Protein AF-A0A2T0FIY0-F1 (afdb_monomer)

Secondary structure (DSSP, 8-state):
-PPPHHHHHHHHHHHHHHHHHS---S-----HHHHHHHHH-HHHHHHHHHHHHHHHHHHHHHHHHHHHHHHHHHHHHHHHHHHHHHHHHHHHHHHHHHTTS-----------------S-----TTEEEEEEEETTEEEEEEEE-----S---GGGHHHHHHHHHHHHHHHHHHHHHHHHS--PPPPP--PPP--PPPPHHHHHHHHHHHH--

Organism: NCBI:txid45607

pLDDT: mean 80.88, std 16.2, range [38.69, 98.12]

Sequence (213 aa):
MALSNQALLTKGDRVYAKKKSQARVESVSFDRDSREEYLTGFHKRKVKRQQEAKKRAEEIARKERLAERQRIRQEKQKSIEKDLERLKEAEKAINGAINGDNEEDEEQEQEREEEFTGFSDSSGILKKRTIYTDGADETSVTVEEIQLDPYVDMSRAEAILKESTKRAHEYARHVEELESGPLPKPKPKIRKKKFRYLPKSERKQMVKKTKSR

Solvent-accessible surface area (backbone atoms only — not comparable to full-atom values): 13493 Å² total; per-residue (Å²): 132,84,78,53,71,69,57,60,67,48,44,59,57,55,52,50,51,52,58,69,66,43,81,71,82,88,74,84,84,86,54,66,66,63,48,51,51,61,70,68,37,55,66,59,52,52,50,49,52,53,51,52,51,50,51,51,51,52,54,50,53,52,51,50,54,51,51,49,52,50,50,54,51,52,52,51,51,52,50,52,52,52,52,51,51,52,49,54,50,51,49,50,54,50,53,63,58,55,79,71,76,77,83,87,82,92,80,81,91,73,85,75,80,75,73,77,76,67,75,76,80,74,77,62,94,54,68,53,75,48,76,48,76,63,89,92,50,79,47,78,49,77,50,70,76,78,84,71,72,88,73,72,81,59,89,53,51,64,59,53,52,55,51,50,52,50,53,50,51,53,48,52,53,52,51,49,50,66,74,74,44,79,80,80,75,80,74,81,78,79,74,76,81,78,82,71,73,72,56,74,68,59,49,52,52,52,54,49,61,63,69,77,104

Mean predicted aligned error: 21.08 Å

Foldseek 3Di:
DDDDPVCVVCVVVVVVVVVVPPDDDPDDDDDPVVVVCVVPVPVVVVVVVVVVVVVVVVVVVVVVVVVVVVVVVVVVVVVVVVVVVVVVVVVCVVVVVVVPDDDDDDDDDPPPPPPPPPPDPPVDVFWDWDWDDDDPDIDIDTDGDPPDPPDDPCVCVVVVVVVVVVVVVVVVVVVCCVVVPDDPDPDPPDPPPPPDPDPPVVVVVVVVVVVVD

InterPro domains:
  IPR019186 Nucleolar protein 12 [PF09805] (18-146)
  IPR019186 Nucleolar protein 12 [PTHR14577] (17-211)

Nearest PDB structures (foldseek):
  7o05-assembly2_B  TM=4.360E-01  e=1.410E+00  Severe acute respiratory syndrome coronavirus 2
  8ym1-assembly4_E  TM=5.433E-01  e=2.735E+00  Swine acute diarrhea syndrome coronavirus
  2cjr-assembly3_E  TM=4.273E-01  e=2.559E+00  SARS coronavirus TW1

Structure (mmCIF, N/CA/C/O backbone):
data_AF-A0A2T0FIY0-F1
#
_entry.id   AF-A0A2T0FIY0-F1
#
loop_
_atom_site.group_PDB
_atom_site.id
_atom_site.type_symbol
_atom_site.label_atom_id
_atom_site.label_alt_id
_atom_site.label_comp_id
_atom_site.label_asym_id
_atom_site.label_entity_id
_atom_site.label_seq_id
_atom_site.pdbx_PDB_ins_code
_atom_site.Cartn_x
_atom_site.Cartn_y
_atom_site.Cartn_z
_atom_site.occupancy
_atom_site.B_iso_or_equiv
_atom_site.auth_seq_id
_atom_site.auth_comp_id
_atom_site.auth_asym_id
_atom_site.auth_atom_id
_atom_site.pdbx_PDB_model_num
ATOM 1 N N . MET A 1 1 ? 6.688 18.332 -10.543 1.00 60.47 1 MET A N 1
ATOM 2 C CA . MET A 1 1 ? 6.315 19.495 -11.378 1.00 60.47 1 MET A CA 1
ATOM 3 C C . MET A 1 1 ? 5.180 20.240 -10.698 1.00 60.47 1 MET A C 1
ATOM 5 O O . MET A 1 1 ? 4.273 19.588 -10.191 1.00 60.47 1 MET A O 1
ATOM 9 N N . ALA A 1 2 ? 5.259 21.569 -10.613 1.00 75.31 2 ALA A N 1
ATOM 10 C CA . ALA A 1 2 ? 4.192 22.381 -10.033 1.00 75.31 2 ALA A CA 1
ATOM 11 C C . ALA A 1 2 ? 2.945 22.346 -10.935 1.00 75.31 2 ALA A C 1
ATOM 13 O O . ALA A 1 2 ? 3.060 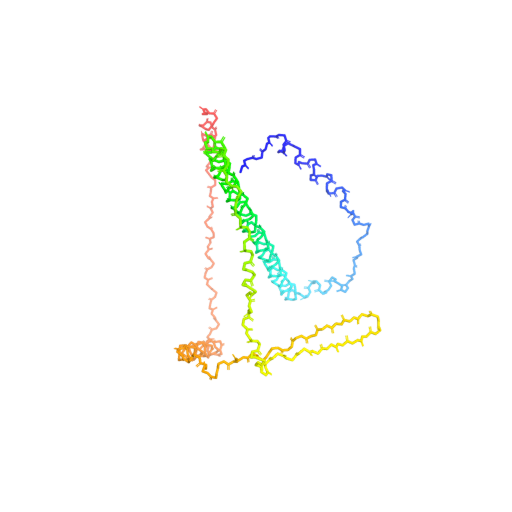22.294 -12.158 1.00 75.31 2 ALA A O 1
ATOM 14 N N . LEU A 1 3 ? 1.757 22.334 -10.329 1.00 78.12 3 LEU A N 1
ATOM 15 C CA . LEU A 1 3 ? 0.493 22.392 -11.064 1.00 78.12 3 LEU A CA 1
ATOM 16 C C . LEU A 1 3 ? 0.336 23.771 -11.717 1.00 78.12 3 LEU A C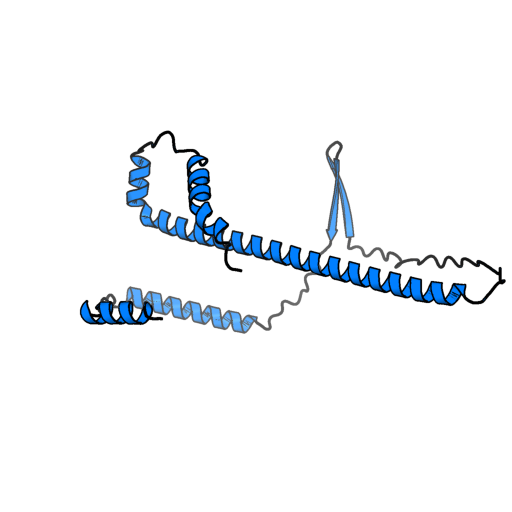 1
ATOM 18 O O . LEU A 1 3 ? 0.617 24.784 -11.083 1.00 78.12 3 LEU A O 1
ATOM 22 N N . SER A 1 4 ? -0.155 23.798 -12.959 1.00 94.06 4 SER A N 1
ATOM 23 C CA . SER A 1 4 ? -0.500 25.042 -13.660 1.00 94.06 4 SER A CA 1
ATOM 24 C C . SER A 1 4 ? -1.527 25.859 -12.865 1.00 94.06 4 SER A C 1
ATOM 26 O O . SER A 1 4 ? -2.442 25.295 -12.259 1.00 94.06 4 SER A O 1
ATOM 28 N N . ASN A 1 5 ? -1.412 27.189 -12.906 1.00 90.88 5 ASN A N 1
ATOM 29 C CA . ASN A 1 5 ? -2.322 28.114 -12.221 1.00 90.88 5 ASN A CA 1
ATOM 30 C C . ASN A 1 5 ? -3.789 27.879 -12.610 1.00 90.88 5 ASN A C 1
ATOM 32 O O . ASN A 1 5 ? -4.667 27.873 -11.749 1.00 90.88 5 ASN A O 1
ATOM 36 N N . GLN A 1 6 ? -4.053 27.585 -13.886 1.00 90.69 6 GLN A N 1
ATOM 37 C CA . GLN A 1 6 ? -5.394 27.246 -14.366 1.00 90.69 6 GLN A CA 1
ATOM 38 C C . GLN A 1 6 ? -5.905 25.946 -13.732 1.00 90.69 6 GLN A C 1
ATOM 40 O O . GLN A 1 6 ? -7.066 25.851 -13.339 1.00 90.69 6 GLN A O 1
ATOM 45 N N . ALA A 1 7 ? -5.034 24.947 -13.573 1.00 88.81 7 ALA A N 1
ATOM 46 C CA . ALA A 1 7 ? -5.378 23.686 -12.923 1.00 88.81 7 ALA A CA 1
ATOM 47 C C . ALA A 1 7 ? -5.611 23.858 -11.414 1.00 88.81 7 ALA A C 1
ATOM 49 O O . ALA A 1 7 ? -6.476 23.189 -10.860 1.00 88.81 7 ALA A O 1
ATOM 50 N N . LEU A 1 8 ? -4.871 24.754 -10.753 1.00 89.00 8 LEU A N 1
ATOM 51 C CA . LEU A 1 8 ? -5.067 25.112 -9.344 1.00 89.00 8 LEU A CA 1
ATOM 52 C C . LEU A 1 8 ? -6.415 25.802 -9.116 1.00 89.00 8 LEU A C 1
ATOM 54 O O . LEU A 1 8 ? -7.149 25.398 -8.215 1.00 89.00 8 LEU A O 1
ATOM 58 N N . LEU A 1 9 ? -6.753 26.780 -9.958 1.00 88.50 9 LEU A N 1
ATOM 59 C CA . LEU A 1 9 ? -8.012 27.524 -9.878 1.00 88.50 9 LEU A CA 1
ATOM 60 C C . LEU A 1 9 ? -9.225 26.639 -10.214 1.00 88.50 9 LEU A C 1
ATOM 62 O O . LEU A 1 9 ? -10.201 26.633 -9.473 1.00 88.50 9 LEU A O 1
ATOM 66 N N . THR A 1 10 ? -9.137 25.797 -11.249 1.00 91.44 10 THR A N 1
ATOM 67 C CA . THR A 1 10 ? -10.233 24.887 -11.661 1.00 91.44 10 THR A CA 1
ATOM 68 C C . THR A 1 10 ? -10.348 23.614 -10.813 1.00 91.44 10 THR A C 1
ATOM 70 O O . THR A 1 10 ? -11.296 22.836 -10.957 1.00 91.44 10 THR A O 1
ATOM 73 N N . LYS A 1 11 ? -9.398 23.360 -9.901 1.00 90.44 11 LYS A N 1
ATOM 74 C CA . LYS A 1 11 ? -9.419 22.176 -9.028 1.00 90.44 11 LYS A CA 1
ATOM 75 C C . LYS A 1 11 ? -10.660 22.148 -8.138 1.00 90.44 11 LYS A C 1
ATOM 77 O O . LYS A 1 11 ? -11.199 21.068 -7.901 1.00 90.44 11 LYS A O 1
ATOM 82 N N . GLY A 1 12 ? -11.097 23.311 -7.653 1.00 92.19 12 GLY A N 1
ATOM 83 C CA . GLY A 1 12 ? -12.291 23.442 -6.816 1.00 92.19 12 GLY A CA 1
ATOM 84 C C . GLY A 1 12 ? -13.543 22.947 -7.535 1.00 92.19 12 GLY A C 1
ATOM 85 O O . GLY A 1 12 ? -14.227 22.056 -7.029 1.00 92.19 12 GLY A O 1
ATOM 86 N N . ASP A 1 13 ? -13.763 23.433 -8.756 1.00 90.88 13 ASP A N 1
ATOM 87 C CA . ASP A 1 13 ? -14.921 23.076 -9.582 1.00 90.88 13 ASP A CA 1
ATOM 88 C C . ASP A 1 13 ? -14.935 21.591 -9.929 1.00 90.88 13 ASP A C 1
ATOM 90 O O . ASP A 1 13 ? -15.966 20.933 -9.818 1.00 90.88 13 ASP A O 1
ATOM 94 N N . ARG A 1 14 ? -13.772 21.013 -10.256 1.00 90.00 14 ARG A N 1
ATOM 95 C CA . ARG A 1 14 ? -13.645 19.567 -10.511 1.00 90.00 14 ARG A CA 1
ATOM 96 C C . ARG A 1 14 ? -13.983 18.732 -9.279 1.00 90.00 14 ARG A C 1
ATOM 98 O O . ARG A 1 14 ? -14.640 17.699 -9.392 1.00 90.00 14 ARG A O 1
ATOM 105 N N . VAL A 1 15 ? -13.543 19.162 -8.095 1.00 90.31 15 VAL A N 1
ATOM 106 C CA . VAL A 1 15 ? -13.882 18.491 -6.831 1.00 90.31 15 VAL A CA 1
ATOM 107 C C . VAL A 1 15 ? -15.378 18.608 -6.547 1.00 90.31 15 VAL A C 1
ATOM 109 O O . VAL A 1 15 ? -15.986 17.625 -6.128 1.00 90.31 15 VAL A O 1
ATOM 112 N N . TYR A 1 16 ? -15.981 19.772 -6.791 1.00 89.62 16 TYR A N 1
ATOM 113 C CA . TYR A 1 16 ? -17.414 19.985 -6.603 1.00 89.62 16 TYR A CA 1
ATOM 114 C C . TYR A 1 16 ? -18.252 19.158 -7.586 1.00 89.62 16 TYR A C 1
ATOM 116 O O . TYR A 1 16 ? -19.162 18.450 -7.163 1.00 89.62 16 TYR A O 1
ATOM 124 N N . ALA A 1 17 ? -17.890 19.153 -8.870 1.00 89.81 17 ALA A N 1
ATOM 125 C CA . ALA A 1 17 ? -18.523 18.331 -9.896 1.00 89.81 17 ALA A CA 1
ATOM 126 C C . ALA A 1 17 ? -18.444 16.837 -9.552 1.00 89.81 17 ALA A C 1
ATOM 128 O O . ALA A 1 17 ? -19.450 16.138 -9.622 1.00 89.81 17 ALA A O 1
ATOM 129 N N . LYS A 1 18 ? -17.281 16.360 -9.082 1.00 88.88 18 LYS A N 1
ATOM 130 C CA . LYS A 1 18 ? -17.107 14.971 -8.634 1.00 88.88 18 LYS A CA 1
ATOM 131 C C . LYS A 1 18 ? -17.945 14.638 -7.397 1.00 88.88 18 LYS A C 1
ATOM 133 O O . LYS A 1 18 ? -18.481 13.542 -7.299 1.00 88.88 18 LYS A O 1
ATOM 138 N N . LYS A 1 19 ? -18.073 15.566 -6.446 1.00 86.12 19 LYS A N 1
ATOM 139 C CA . LYS A 1 19 ? -18.960 15.392 -5.284 1.00 86.12 19 LYS A CA 1
ATOM 140 C C . LYS A 1 19 ? -20.434 15.376 -5.684 1.00 86.12 19 LYS A C 1
ATOM 142 O O . LYS A 1 19 ? -21.201 14.648 -5.074 1.00 86.12 19 LYS A O 1
ATOM 147 N N . LYS A 1 20 ? -20.818 16.170 -6.688 1.00 85.38 20 LYS A N 1
ATOM 148 C CA . LYS A 1 20 ? -22.181 16.212 -7.229 1.00 85.38 20 LYS A CA 1
ATOM 149 C C . LYS A 1 20 ? -22.522 14.947 -8.025 1.00 85.38 20 LYS A C 1
ATOM 151 O O . LYS A 1 20 ? -23.675 14.538 -8.008 1.00 85.38 20 LYS A O 1
ATOM 156 N N . SER A 1 21 ? -21.544 14.345 -8.711 1.00 82.12 21 SER A N 1
ATOM 157 C CA . SER A 1 21 ? -21.739 13.108 -9.480 1.00 82.12 21 SER A CA 1
ATOM 158 C C . SER A 1 21 ? -21.685 11.838 -8.633 1.00 82.12 21 SER A C 1
ATOM 160 O O . SER A 1 21 ? -22.266 10.828 -9.019 1.00 82.12 21 SER A O 1
ATOM 162 N N . GLN A 1 22 ? -21.004 11.858 -7.483 1.00 83.38 22 GLN A N 1
ATOM 163 C CA . GLN A 1 22 ? -21.130 10.781 -6.507 1.00 83.38 22 GLN A CA 1
ATOM 164 C C . GLN A 1 22 ? -22.573 10.741 -6.006 1.00 83.38 22 GLN A C 1
ATOM 166 O O . GLN A 1 22 ? -23.080 11.750 -5.518 1.00 83.38 22 GLN A O 1
ATOM 171 N N . ALA A 1 23 ? -23.218 9.579 -6.148 1.00 80.38 23 ALA A N 1
ATOM 172 C CA . ALA A 1 23 ? -24.597 9.373 -5.733 1.00 80.38 23 ALA A CA 1
ATOM 173 C C . ALA A 1 23 ? -24.781 9.871 -4.295 1.00 80.38 23 ALA A C 1
ATOM 175 O O . ALA A 1 23 ? -24.157 9.371 -3.351 1.00 80.38 23 ALA A O 1
ATOM 176 N N . ARG A 1 24 ? -25.601 10.914 -4.143 1.00 79.56 24 ARG A N 1
ATOM 177 C CA . ARG A 1 24 ? -25.999 11.404 -2.831 1.00 79.56 24 ARG A CA 1
ATOM 178 C C . ARG A 1 24 ? -26.811 10.287 -2.187 1.00 79.56 24 ARG A C 1
ATOM 180 O O . ARG A 1 24 ? -27.725 9.768 -2.812 1.00 79.56 24 ARG A O 1
ATOM 187 N N . VAL A 1 25 ? -26.455 9.908 -0.965 1.00 83.31 25 VAL A N 1
ATOM 188 C CA . VAL A 1 25 ? -27.189 8.885 -0.214 1.00 83.31 25 VAL A CA 1
ATOM 189 C C . VAL A 1 25 ? -28.649 9.340 -0.088 1.00 83.31 25 VAL A C 1
ATOM 191 O O . VAL A 1 25 ? -28.900 10.389 0.505 1.00 83.31 25 VAL A O 1
ATOM 194 N N . GLU A 1 26 ? -29.579 8.602 -0.697 1.00 86.06 26 GLU A N 1
ATOM 195 C CA . GLU A 1 26 ? -31.004 8.969 -0.774 1.00 86.06 26 GLU A CA 1
ATOM 196 C C . GLU A 1 26 ? -31.702 8.875 0.586 1.00 86.06 26 GLU A C 1
ATOM 198 O O . GLU A 1 26 ? -32.524 9.725 0.922 1.00 86.06 26 GLU A O 1
ATOM 203 N N . SER A 1 27 ? -31.336 7.889 1.407 1.00 87.62 27 SER A N 1
ATOM 204 C CA . SER A 1 27 ? -31.864 7.723 2.760 1.00 87.62 27 SER A CA 1
ATOM 205 C C . SER A 1 27 ? -30.810 7.150 3.708 1.00 87.62 27 SER A C 1
ATOM 207 O O . SER A 1 27 ? -29.929 6.385 3.315 1.00 87.62 27 SER A O 1
ATOM 209 N N . VAL A 1 28 ? -30.877 7.552 4.980 1.00 86.62 28 VAL A N 1
ATOM 210 C CA . VAL A 1 28 ? -30.032 7.017 6.055 1.00 86.62 28 VAL A CA 1
ATOM 211 C C . VAL A 1 28 ? -30.940 6.278 7.029 1.00 86.62 28 VAL A C 1
ATOM 213 O O . VAL A 1 28 ? -31.744 6.905 7.715 1.00 86.62 28 VAL A O 1
ATOM 216 N N . SER A 1 29 ? -30.816 4.951 7.084 1.00 91.56 29 SER A N 1
ATOM 217 C CA . SER A 1 29 ? -31.505 4.126 8.080 1.00 91.56 29 SER A CA 1
ATOM 218 C C . SER A 1 29 ? -30.700 4.089 9.381 1.00 91.56 29 SER A C 1
ATOM 220 O O . SER A 1 29 ? -29.493 3.837 9.361 1.00 91.56 29 SER A O 1
ATOM 222 N N . PHE A 1 30 ? -31.360 4.350 10.511 1.00 88.25 30 PHE A N 1
ATOM 223 C CA . PHE A 1 30 ? -30.759 4.271 11.843 1.00 88.25 30 PHE A CA 1
ATOM 224 C C . PHE A 1 30 ? -31.214 3.004 12.550 1.00 88.25 30 PHE A C 1
ATOM 226 O O . PHE A 1 30 ? -32.125 3.031 13.378 1.00 88.25 30 PHE A O 1
ATOM 233 N N . ASP A 1 31 ? -30.554 1.901 12.226 1.00 94.94 31 ASP A N 1
ATOM 234 C CA . ASP A 1 31 ? -30.849 0.625 12.854 1.00 94.94 31 ASP A CA 1
ATOM 235 C C . ASP A 1 31 ? -30.235 0.547 14.259 1.00 94.94 31 ASP A C 1
ATOM 237 O O . ASP A 1 31 ? -29.050 0.853 14.456 1.00 94.94 31 ASP A O 1
ATOM 241 N N . ARG A 1 32 ? -31.049 0.179 15.251 1.00 95.50 32 ARG A N 1
ATOM 242 C CA . ARG A 1 32 ? -30.648 0.194 16.666 1.00 95.50 32 ARG A CA 1
ATOM 243 C C . ARG A 1 32 ? -29.586 -0.861 16.947 1.00 95.50 32 ARG A C 1
ATOM 245 O O . ARG A 1 32 ? -28.599 -0.539 17.604 1.00 95.50 32 ARG A O 1
ATOM 252 N N . ASP A 1 33 ? -29.708 -2.034 16.340 1.00 94.75 33 ASP A N 1
ATOM 253 C CA . ASP A 1 33 ? -28.764 -3.138 16.520 1.00 94.75 33 ASP A CA 1
ATOM 254 C C . ASP A 1 33 ? -27.386 -2.765 15.957 1.00 94.75 33 ASP A C 1
ATOM 256 O O . ASP A 1 33 ? -26.363 -2.873 16.636 1.00 94.75 33 ASP A O 1
ATOM 260 N N . SER A 1 34 ? -27.354 -2.168 14.758 1.00 92.19 34 SER A N 1
ATOM 261 C CA . SER A 1 34 ? -26.115 -1.647 14.158 1.00 92.19 34 SER A CA 1
ATOM 262 C C . SER A 1 34 ? -25.444 -0.577 15.031 1.00 92.19 34 SER A C 1
ATOM 264 O O . SER A 1 34 ? -24.212 -0.495 15.122 1.00 92.19 34 SER A O 1
ATOM 266 N N . ARG A 1 35 ? -26.253 0.250 15.707 1.00 92.00 35 ARG A N 1
ATOM 267 C CA . ARG A 1 35 ? -25.774 1.278 16.628 1.00 92.00 35 ARG A CA 1
ATOM 268 C C . ARG A 1 35 ? -25.205 0.649 17.892 1.00 92.00 35 ARG A C 1
ATOM 270 O O . ARG A 1 35 ? -24.154 1.099 18.344 1.00 92.00 35 ARG A O 1
ATOM 277 N N . GLU A 1 36 ? -25.852 -0.361 18.454 1.00 94.69 36 GLU A N 1
ATOM 278 C CA . GLU A 1 36 ? -25.358 -1.087 19.625 1.00 94.69 36 GLU A CA 1
ATOM 279 C C . GLU A 1 36 ? -24.054 -1.828 19.324 1.00 94.69 36 GLU A C 1
ATOM 281 O O . GLU A 1 36 ? -23.084 -1.693 20.075 1.00 94.69 36 GLU A O 1
ATOM 286 N N . GLU A 1 37 ? -23.953 -2.502 18.177 1.00 92.75 37 GLU A N 1
ATOM 287 C CA . GLU A 1 37 ? -22.705 -3.110 17.705 1.00 92.75 37 GLU A CA 1
ATOM 288 C C . GLU A 1 37 ? -21.602 -2.068 17.490 1.00 92.75 37 GLU A C 1
ATOM 290 O O . GLU A 1 37 ? -20.426 -2.288 17.809 1.00 92.75 37 GLU A O 1
ATOM 295 N N . TYR A 1 38 ? -21.959 -0.892 16.973 1.00 90.62 38 TYR A N 1
ATOM 296 C CA . TYR A 1 38 ? -21.022 0.213 16.848 1.00 90.62 38 TYR A CA 1
ATOM 297 C C . TYR A 1 38 ? -20.637 0.797 18.214 1.00 90.62 38 TYR A C 1
ATOM 299 O O . TYR A 1 38 ? -19.494 1.199 18.411 1.00 90.62 38 TYR A O 1
ATOM 307 N N . LEU A 1 39 ? -21.508 0.835 19.210 1.00 94.06 39 LEU A N 1
ATOM 308 C CA . LEU A 1 39 ? -21.135 1.359 20.523 1.00 94.06 39 LEU A CA 1
ATOM 309 C C . LEU A 1 39 ? -20.331 0.352 21.346 1.00 94.06 39 LEU A C 1
ATOM 311 O O . LEU A 1 39 ? -19.415 0.759 22.043 1.00 94.06 39 LEU A O 1
ATOM 315 N N . THR A 1 40 ? -20.578 -0.947 21.220 1.00 94.75 40 THR A N 1
ATOM 316 C CA . THR A 1 40 ? -19.906 -1.979 22.031 1.00 94.75 40 THR A CA 1
ATOM 317 C C . THR A 1 40 ? -18.689 -2.592 21.325 1.00 94.75 40 THR A C 1
ATOM 319 O O . THR A 1 40 ? -17.675 -2.911 21.946 1.00 94.75 40 THR A O 1
ATOM 322 N N . GLY A 1 41 ? -18.708 -2.676 19.993 1.00 95.19 41 GLY A N 1
ATOM 323 C CA . GLY A 1 41 ? -17.712 -3.365 19.167 1.00 95.19 41 GLY A CA 1
ATOM 324 C C . GLY A 1 41 ? -16.415 -2.596 18.885 1.00 95.19 41 GLY A C 1
ATOM 325 O O . GLY A 1 41 ? -15.874 -2.690 17.778 1.00 95.19 41 GLY A O 1
ATOM 326 N N . PHE A 1 42 ? -15.886 -1.816 19.835 1.00 95.31 42 PHE A N 1
ATOM 327 C CA . PHE A 1 42 ? -14.669 -1.010 19.621 1.00 95.31 42 PHE A CA 1
ATOM 328 C C . PHE A 1 42 ? -13.466 -1.850 19.177 1.00 95.31 42 PHE A C 1
ATOM 330 O O . PHE A 1 42 ? -12.724 -1.438 18.279 1.00 95.31 42 PHE A O 1
ATOM 337 N N . HIS A 1 43 ? -13.284 -3.033 19.774 1.00 94.12 43 HIS A N 1
ATOM 338 C CA . HIS A 1 43 ? -12.207 -3.949 19.402 1.00 94.12 43 HIS A CA 1
ATOM 339 C C . HIS A 1 43 ? -12.371 -4.437 17.957 1.00 94.12 43 HIS A C 1
ATOM 341 O O . HIS A 1 43 ? -11.439 -4.297 17.166 1.00 94.12 43 HIS A O 1
ATOM 347 N N . LYS A 1 44 ? -13.584 -4.866 17.568 1.00 95.25 44 LYS A N 1
ATOM 348 C CA . LYS A 1 44 ? -13.910 -5.259 16.185 1.00 95.25 44 LYS A CA 1
ATOM 349 C C . LYS A 1 44 ? -13.562 -4.143 15.193 1.00 95.25 44 LYS A C 1
ATOM 351 O O . LYS A 1 44 ? -12.900 -4.389 14.189 1.00 95.25 44 LYS A O 1
ATOM 356 N N . ARG A 1 45 ? -13.903 -2.884 15.501 1.00 93.31 45 ARG A N 1
ATOM 357 C CA . ARG A 1 45 ? -13.545 -1.732 14.646 1.00 93.31 45 ARG A CA 1
ATOM 358 C C . ARG A 1 45 ? -12.056 -1.433 14.615 1.00 93.31 45 ARG A C 1
ATOM 360 O O . ARG A 1 45 ? -11.542 -0.987 13.591 1.00 93.31 45 ARG A O 1
ATOM 367 N N . LYS A 1 46 ? -11.351 -1.606 15.731 1.00 96.62 46 LYS A N 1
ATOM 368 C CA . LYS A 1 46 ? -9.898 -1.421 15.775 1.00 96.62 46 LYS A CA 1
ATOM 369 C C . LYS A 1 46 ? -9.204 -2.461 14.895 1.00 96.62 46 LYS A C 1
ATOM 371 O O . LYS A 1 46 ? -8.385 -2.072 14.067 1.00 96.62 46 LYS A O 1
ATOM 376 N N . VAL A 1 47 ? -9.599 -3.728 15.007 1.00 96.94 47 VAL A N 1
ATOM 377 C CA . VAL A 1 47 ? -9.099 -4.827 14.170 1.00 96.94 47 VAL A CA 1
ATOM 378 C C . VAL A 1 47 ? -9.447 -4.592 12.701 1.00 96.94 47 VAL A C 1
ATOM 380 O O . VAL A 1 47 ? -8.552 -4.616 11.861 1.00 96.94 47 VAL A O 1
ATOM 383 N N . LYS A 1 48 ? -10.701 -4.247 12.382 1.00 96.50 48 LYS A N 1
ATOM 384 C CA . LYS A 1 48 ? -11.125 -3.933 11.008 1.00 96.50 48 LYS A CA 1
ATOM 385 C C . LYS A 1 48 ? -10.295 -2.801 10.398 1.00 96.50 48 LYS A C 1
ATOM 387 O O . LYS A 1 48 ? -9.801 -2.942 9.287 1.00 96.50 48 LYS A O 1
ATOM 392 N N . ARG A 1 49 ? -10.056 -1.710 11.139 1.00 96.38 49 ARG A N 1
ATOM 393 C CA . ARG A 1 49 ? -9.186 -0.611 10.675 1.00 96.38 49 ARG A CA 1
ATOM 394 C C . ARG A 1 49 ? -7.757 -1.070 10.402 1.00 96.38 49 ARG A C 1
ATOM 396 O O . ARG A 1 49 ? -7.176 -0.650 9.408 1.00 96.38 49 ARG A O 1
ATOM 403 N N . GLN A 1 50 ? -7.190 -1.909 11.266 1.00 97.38 50 GLN A N 1
ATOM 404 C CA . GLN A 1 50 ? -5.852 -2.463 11.053 1.00 97.38 50 GLN A CA 1
ATOM 405 C C . GLN A 1 50 ? -5.809 -3.351 9.805 1.00 97.38 50 GLN A C 1
ATOM 407 O O . GLN A 1 50 ? -4.896 -3.216 8.998 1.00 97.38 50 GLN A O 1
ATOM 412 N N . GLN A 1 51 ? -6.808 -4.214 9.615 1.00 97.88 51 GLN A N 1
ATOM 413 C CA . GLN A 1 51 ? -6.917 -5.069 8.433 1.00 97.88 51 GLN A CA 1
ATOM 414 C C . GLN A 1 51 ? -7.096 -4.251 7.150 1.00 97.88 51 GLN A C 1
ATOM 416 O O . GLN A 1 51 ? -6.400 -4.499 6.175 1.00 97.88 51 GLN A O 1
ATOM 421 N N . GLU A 1 52 ? -7.970 -3.244 7.143 1.00 98.00 52 GLU A N 1
ATOM 422 C CA . GLU A 1 52 ? -8.133 -2.343 5.997 1.00 98.00 52 GLU A CA 1
ATOM 423 C C . GLU A 1 52 ? -6.850 -1.570 5.680 1.00 98.00 52 GLU A C 1
ATOM 425 O O . GLU A 1 52 ? -6.524 -1.379 4.513 1.00 98.00 52 GLU A O 1
ATOM 430 N N . ALA A 1 53 ? -6.112 -1.122 6.700 1.00 97.31 53 ALA A N 1
ATOM 431 C CA . ALA A 1 53 ? -4.832 -0.454 6.496 1.00 97.31 53 ALA A CA 1
ATOM 432 C C . ALA A 1 53 ? -3.803 -1.394 5.849 1.00 97.31 53 ALA A C 1
ATOM 434 O O . ALA A 1 53 ? -3.135 -0.985 4.902 1.00 97.31 53 ALA A O 1
ATOM 435 N N . LYS A 1 54 ? -3.730 -2.653 6.304 1.00 97.75 54 LYS A N 1
ATOM 436 C CA . LYS A 1 54 ? -2.886 -3.690 5.689 1.00 97.75 54 LYS A CA 1
ATOM 437 C C . LYS A 1 54 ? -3.284 -3.947 4.234 1.00 97.75 54 LYS A C 1
ATOM 439 O O . LYS A 1 54 ? -2.444 -3.811 3.354 1.00 97.75 54 LYS A O 1
ATOM 444 N N . LYS A 1 55 ? -4.575 -4.180 3.968 1.00 98.12 55 LYS A N 1
ATOM 445 C CA . LYS A 1 55 ? -5.102 -4.394 2.608 1.00 98.12 55 LYS A CA 1
ATOM 446 C C . LYS A 1 55 ? -4.784 -3.228 1.670 1.00 98.12 55 LYS A C 1
ATOM 448 O O . LYS A 1 55 ? -4.304 -3.442 0.565 1.00 98.12 55 LYS A O 1
ATOM 453 N N . ARG A 1 56 ? -4.980 -1.979 2.115 1.00 97.50 56 ARG A N 1
ATOM 454 C CA . ARG A 1 56 ? -4.628 -0.795 1.310 1.00 97.50 56 ARG A CA 1
ATOM 455 C C . ARG A 1 56 ? -3.128 -0.723 1.021 1.00 97.50 56 ARG A C 1
ATOM 457 O O . ARG A 1 56 ? -2.758 -0.376 -0.094 1.00 97.50 56 ARG A O 1
ATOM 464 N N . ALA A 1 57 ? -2.275 -1.043 1.994 1.00 97.50 57 ALA A N 1
ATOM 465 C CA . ALA A 1 57 ? -0.828 -1.073 1.785 1.00 97.50 57 ALA A CA 1
ATOM 466 C C . ALA A 1 57 ? -0.424 -2.156 0.768 1.00 97.50 57 ALA A C 1
ATOM 468 O O . ALA A 1 57 ? 0.362 -1.881 -0.135 1.00 97.50 57 ALA A O 1
ATOM 469 N N . GLU A 1 58 ? -1.015 -3.349 0.858 1.00 98.06 58 GLU A N 1
ATOM 470 C CA . GLU A 1 58 ? -0.806 -4.443 -0.099 1.00 98.06 58 GLU A CA 1
ATOM 471 C C . GLU A 1 58 ? -1.273 -4.070 -1.515 1.00 98.06 58 GLU A C 1
ATOM 473 O O . GLU A 1 58 ? -0.565 -4.317 -2.492 1.00 98.06 58 GLU A O 1
ATOM 478 N N . GLU A 1 59 ? -2.433 -3.421 -1.651 1.00 97.88 59 GLU A N 1
ATOM 479 C CA . GLU A 1 59 ? -2.934 -2.932 -2.940 1.00 97.88 59 GLU A CA 1
ATOM 480 C C . GLU A 1 59 ? -2.017 -1.874 -3.563 1.00 97.88 59 GLU A C 1
ATOM 482 O O . GLU A 1 59 ? -1.800 -1.889 -4.778 1.00 97.88 59 GLU A O 1
ATOM 487 N N . ILE A 1 60 ? -1.483 -0.957 -2.750 1.00 96.88 60 ILE A N 1
ATOM 488 C CA . ILE A 1 60 ? -0.526 0.058 -3.203 1.00 96.88 60 ILE A CA 1
ATOM 489 C C . ILE A 1 60 ? 0.759 -0.624 -3.678 1.00 96.88 60 ILE A C 1
ATOM 491 O O . ILE A 1 60 ? 1.146 -0.427 -4.828 1.00 96.88 60 ILE A O 1
ATOM 495 N N . ALA A 1 61 ? 1.344 -1.508 -2.866 1.00 97.62 61 ALA A N 1
ATOM 496 C CA . ALA A 1 61 ? 2.558 -2.240 -3.222 1.00 97.62 61 ALA A CA 1
ATOM 497 C C . ALA A 1 61 ? 2.378 -3.080 -4.500 1.00 97.62 61 ALA A C 1
ATOM 499 O O . ALA A 1 61 ? 3.254 -3.119 -5.366 1.00 97.62 61 ALA A O 1
ATOM 500 N N . ARG A 1 62 ? 1.212 -3.717 -4.678 1.00 97.88 62 ARG A N 1
ATOM 501 C CA . ARG A 1 62 ? 0.888 -4.463 -5.904 1.00 97.88 62 ARG A CA 1
ATOM 502 C C . ARG A 1 62 ? 0.835 -3.549 -7.128 1.00 97.88 62 ARG A C 1
ATOM 504 O O . ARG A 1 62 ? 1.369 -3.914 -8.176 1.00 97.88 62 ARG A O 1
ATOM 511 N N . LYS A 1 63 ? 0.192 -2.382 -7.016 1.00 97.75 63 LYS A N 1
ATOM 512 C CA . LYS A 1 63 ? 0.111 -1.393 -8.105 1.00 97.75 63 LYS A CA 1
ATOM 513 C C . LYS A 1 63 ? 1.487 -0.834 -8.455 1.00 97.75 63 LYS A C 1
ATOM 515 O O . LYS A 1 63 ? 1.799 -0.725 -9.636 1.00 97.75 63 LYS A O 1
ATOM 520 N N . GLU A 1 64 ? 2.313 -0.547 -7.455 1.00 97.25 64 GLU A N 1
ATOM 521 C CA . GLU A 1 64 ? 3.688 -0.077 -7.644 1.00 97.25 64 GLU A CA 1
ATOM 522 C C . GLU A 1 64 ? 4.542 -1.125 -8.361 1.00 97.25 64 GLU A C 1
ATOM 524 O O . GLU A 1 64 ? 5.150 -0.812 -9.381 1.00 97.25 64 GLU A O 1
ATOM 529 N N . ARG A 1 65 ? 4.485 -2.393 -7.933 1.00 98.00 65 ARG A N 1
ATOM 530 C CA . ARG A 1 65 ? 5.198 -3.499 -8.595 1.00 98.00 65 ARG A CA 1
ATOM 531 C C . ARG A 1 65 ? 4.775 -3.681 -10.054 1.00 98.00 65 ARG A C 1
ATOM 533 O O . ARG A 1 65 ? 5.603 -3.970 -10.915 1.00 98.00 65 ARG A O 1
ATOM 540 N N . LEU A 1 66 ? 3.481 -3.552 -10.349 1.00 97.94 66 LEU A N 1
ATOM 541 C CA . LEU A 1 66 ? 2.981 -3.626 -11.725 1.00 97.94 66 LEU A CA 1
ATOM 542 C C . LEU A 1 66 ? 3.458 -2.437 -12.564 1.00 97.94 66 LEU A C 1
ATOM 544 O O . LEU A 1 66 ? 3.896 -2.640 -13.695 1.00 97.94 66 LEU A O 1
ATOM 548 N N . ALA A 1 67 ? 3.415 -1.223 -12.013 1.00 97.81 67 ALA A N 1
ATOM 549 C CA . ALA A 1 67 ? 3.895 -0.023 -12.690 1.00 97.81 67 ALA A CA 1
ATOM 550 C C . ALA A 1 67 ? 5.407 -0.087 -12.964 1.00 97.81 67 ALA A C 1
ATOM 552 O O . ALA A 1 67 ? 5.848 0.255 -14.058 1.00 97.81 67 ALA A O 1
ATOM 553 N N . GLU A 1 68 ? 6.198 -0.583 -12.014 1.00 97.62 68 GLU A N 1
ATOM 554 C CA . GLU A 1 68 ? 7.635 -0.807 -12.184 1.00 97.62 68 GLU A CA 1
ATOM 555 C C . GLU A 1 68 ? 7.916 -1.830 -13.290 1.00 97.62 68 GLU A C 1
ATOM 557 O O . GLU A 1 68 ? 8.691 -1.560 -14.205 1.00 97.62 68 GLU A O 1
ATOM 562 N N . ARG A 1 69 ? 7.210 -2.969 -13.290 1.00 97.31 69 ARG A N 1
ATOM 563 C CA . ARG A 1 69 ? 7.320 -3.964 -14.370 1.00 97.31 69 ARG A CA 1
ATOM 564 C C . ARG A 1 69 ? 6.972 -3.383 -15.737 1.00 97.31 69 ARG A C 1
ATOM 566 O O . ARG A 1 69 ? 7.630 -3.716 -16.720 1.00 97.31 69 ARG A O 1
ATOM 573 N N . GLN A 1 70 ? 5.942 -2.543 -15.816 1.00 98.12 70 GLN A N 1
ATOM 574 C CA . GLN A 1 70 ? 5.584 -1.859 -17.059 1.00 98.12 70 GLN A CA 1
ATOM 575 C C . GLN A 1 70 ? 6.690 -0.902 -17.511 1.00 98.12 70 GLN A C 1
ATOM 577 O O . GLN A 1 70 ? 7.037 -0.922 -18.688 1.00 98.12 70 GLN A O 1
ATOM 582 N N . ARG A 1 71 ? 7.293 -0.133 -16.595 1.00 97.75 71 ARG A N 1
ATOM 583 C CA . ARG A 1 71 ? 8.431 0.748 -16.910 1.00 97.75 71 ARG A CA 1
ATOM 584 C C . ARG A 1 71 ? 9.625 -0.032 -17.445 1.00 97.75 71 ARG A C 1
ATOM 586 O O . ARG A 1 71 ? 10.105 0.298 -18.519 1.00 97.75 71 ARG A O 1
ATOM 593 N N . ILE A 1 72 ? 10.017 -1.119 -16.779 1.00 97.31 72 ILE A N 1
ATOM 594 C CA . ILE A 1 72 ? 11.128 -1.974 -17.230 1.00 97.31 72 ILE A CA 1
ATOM 595 C C . ILE A 1 72 ? 10.851 -2.536 -18.631 1.00 97.31 72 ILE A C 1
ATOM 597 O O . ILE A 1 72 ? 11.737 -2.559 -19.479 1.00 97.31 72 ILE A O 1
ATOM 601 N N . ARG A 1 73 ? 9.619 -2.987 -18.905 1.00 97.44 73 ARG A N 1
ATOM 602 C CA . ARG A 1 73 ? 9.244 -3.477 -20.243 1.00 97.44 73 ARG A CA 1
ATOM 603 C C . ARG A 1 73 ? 9.334 -2.380 -21.303 1.00 97.44 73 ARG A C 1
ATOM 605 O O . ARG A 1 73 ? 9.865 -2.640 -22.374 1.00 97.44 73 ARG A O 1
ATOM 612 N N . GLN A 1 74 ? 8.856 -1.175 -20.999 1.00 97.81 74 GLN A N 1
ATOM 613 C CA . GLN A 1 74 ? 8.943 -0.030 -21.910 1.00 97.81 74 GLN A CA 1
ATOM 614 C C . GLN A 1 74 ? 10.394 0.396 -22.156 1.00 97.81 74 GLN A C 1
ATOM 616 O O . GLN A 1 74 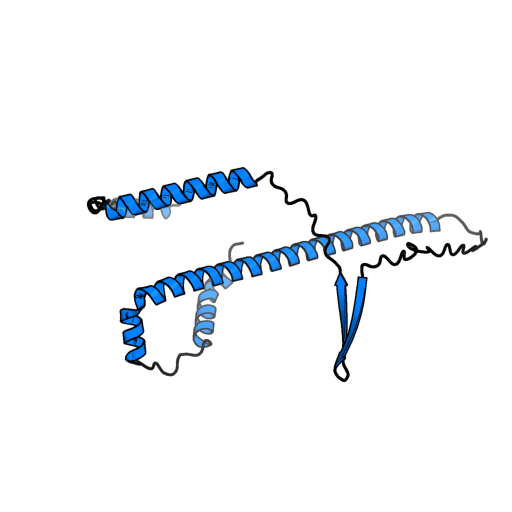? 10.750 0.718 -23.283 1.00 97.81 74 GLN A O 1
ATOM 621 N N . GLU A 1 75 ? 11.241 0.384 -21.126 1.00 97.62 75 GLU A N 1
ATOM 622 C CA . GLU A 1 75 ? 12.673 0.673 -21.257 1.00 97.62 75 GLU A CA 1
ATOM 623 C C . GLU A 1 75 ? 13.370 -0.358 -22.147 1.00 97.62 75 GLU A C 1
ATOM 625 O O . GLU A 1 75 ? 14.097 0.032 -23.056 1.00 97.62 75 GLU A O 1
ATOM 630 N N . LYS A 1 76 ? 13.076 -1.652 -21.959 1.00 97.69 76 LYS A N 1
ATOM 631 C CA . LYS A 1 76 ? 13.591 -2.728 -22.820 1.00 97.69 76 LYS A CA 1
ATOM 632 C C . LYS A 1 76 ? 13.105 -2.614 -24.264 1.00 97.69 76 LYS A C 1
ATOM 634 O O . LYS A 1 76 ? 13.885 -2.807 -25.184 1.00 97.69 76 LYS A O 1
ATOM 639 N N . GLN A 1 77 ? 11.831 -2.291 -24.483 1.00 97.62 77 GLN A N 1
ATOM 640 C CA . GLN A 1 77 ? 11.313 -2.075 -25.838 1.00 97.62 77 GLN A CA 1
ATOM 641 C C . GLN A 1 77 ? 12.031 -0.912 -26.525 1.00 97.62 77 GLN A C 1
ATOM 643 O O . GLN A 1 77 ? 12.473 -1.060 -27.656 1.00 97.62 77 GLN A O 1
ATOM 648 N N . LYS A 1 78 ? 12.229 0.205 -25.815 1.00 98.00 78 LYS A N 1
ATOM 649 C CA . LYS A 1 78 ? 12.963 1.365 -26.339 1.00 98.00 78 LYS A CA 1
ATOM 650 C C . LYS A 1 78 ? 14.440 1.079 -26.596 1.00 98.00 78 LYS A C 1
ATOM 652 O O . LYS A 1 78 ? 15.006 1.672 -27.505 1.00 98.00 78 LYS A O 1
ATOM 657 N N . SER A 1 79 ? 15.095 0.245 -25.785 1.00 97.25 79 SER A N 1
ATOM 658 C CA . SER A 1 79 ? 16.484 -0.142 -26.057 1.00 97.25 79 SER A CA 1
ATOM 659 C C . SER A 1 79 ? 16.567 -1.011 -27.308 1.00 97.25 79 SER A C 1
ATOM 661 O O . SER A 1 79 ? 17.372 -0.712 -28.176 1.00 97.25 79 SER A O 1
ATOM 663 N N . ILE A 1 80 ? 15.672 -1.998 -27.443 1.00 97.69 80 ILE A N 1
ATOM 664 C CA . ILE A 1 80 ? 15.590 -2.856 -28.634 1.00 97.69 80 ILE A CA 1
ATOM 665 C C . ILE A 1 80 ? 15.311 -2.022 -29.890 1.00 97.69 80 ILE A C 1
ATOM 667 O O . ILE A 1 80 ? 15.967 -2.220 -30.902 1.00 97.69 80 ILE A O 1
ATOM 671 N N . GLU A 1 81 ? 14.377 -1.071 -29.831 1.00 97.56 81 GLU A N 1
ATOM 672 C CA . GLU A 1 81 ? 14.069 -0.172 -30.951 1.00 97.56 81 GLU A CA 1
ATOM 673 C C . GLU A 1 81 ? 15.303 0.625 -31.395 1.00 97.56 81 GLU A C 1
ATOM 675 O O . GLU A 1 81 ? 15.636 0.624 -32.576 1.00 97.56 81 GLU A O 1
ATOM 680 N N . LYS A 1 82 ? 16.047 1.208 -30.447 1.00 97.38 82 LYS A N 1
ATOM 681 C CA . LYS A 1 82 ? 17.306 1.912 -30.738 1.00 97.38 82 LYS A CA 1
ATOM 682 C C . LYS A 1 82 ? 18.383 0.997 -31.312 1.00 97.38 82 LYS A C 1
ATOM 684 O O . LYS A 1 82 ? 19.146 1.423 -32.172 1.00 97.38 82 LYS A O 1
ATOM 689 N N . ASP A 1 83 ? 18.484 -0.234 -30.820 1.00 96.94 83 ASP A N 1
ATOM 690 C CA . ASP A 1 83 ? 19.456 -1.199 -31.332 1.00 96.94 83 ASP A CA 1
ATOM 691 C C . ASP A 1 83 ? 19.096 -1.620 -32.766 1.00 96.94 83 ASP A C 1
ATOM 693 O O . ASP A 1 83 ? 19.974 -1.672 -33.622 1.00 96.94 83 ASP A O 1
ATOM 697 N N . LEU A 1 84 ? 17.806 -1.808 -33.072 1.00 97.19 84 LEU A N 1
ATOM 698 C CA . LEU A 1 84 ? 17.325 -2.049 -34.436 1.00 97.19 84 LEU A CA 1
ATOM 699 C C . LEU A 1 84 ? 17.562 -0.849 -35.362 1.00 97.19 84 LEU A C 1
ATOM 701 O O . LEU A 1 84 ? 17.933 -1.044 -36.516 1.00 97.19 84 LEU A O 1
ATOM 705 N N . GLU A 1 85 ? 17.356 0.381 -34.888 1.00 96.81 85 GLU A N 1
ATOM 706 C CA . GLU A 1 85 ? 17.678 1.597 -35.648 1.00 96.81 85 GLU A CA 1
ATOM 707 C C . GLU A 1 85 ? 19.174 1.667 -35.974 1.00 96.81 85 GLU A C 1
ATOM 709 O O . GLU A 1 85 ? 19.529 1.841 -37.138 1.00 96.81 85 GLU A O 1
ATOM 714 N N . ARG A 1 86 ? 20.048 1.429 -34.988 1.00 94.56 86 ARG A N 1
ATOM 715 C CA . ARG A 1 86 ? 21.505 1.374 -35.196 1.00 94.56 86 ARG A CA 1
ATOM 716 C C . ARG A 1 86 ? 21.916 0.290 -36.187 1.00 94.56 86 ARG A C 1
ATOM 718 O O . ARG A 1 86 ? 22.786 0.535 -37.014 1.00 94.56 86 ARG A O 1
ATOM 725 N N . LEU A 1 87 ? 21.305 -0.896 -36.114 1.00 95.50 87 LEU A N 1
ATOM 726 C CA . LEU A 1 87 ? 21.571 -1.977 -37.067 1.00 95.50 87 LEU A CA 1
ATOM 727 C C . LEU A 1 87 ? 21.147 -1.584 -38.484 1.00 95.50 87 LEU A C 1
ATOM 729 O O . LEU A 1 87 ? 21.928 -1.759 -39.411 1.00 95.50 87 LEU A O 1
ATOM 733 N N . LYS A 1 88 ? 19.966 -0.976 -38.652 1.00 94.69 88 LYS A N 1
ATOM 734 C CA . LYS A 1 88 ? 19.503 -0.466 -39.955 1.00 94.69 88 LYS A CA 1
ATOM 735 C C . LYS A 1 88 ? 20.399 0.645 -40.503 1.00 94.69 88 LYS A C 1
ATOM 737 O O . LYS A 1 88 ? 20.599 0.729 -41.710 1.00 94.69 88 LYS A O 1
ATOM 742 N N . GLU A 1 89 ? 20.906 1.530 -39.648 1.00 93.56 89 GLU A N 1
ATOM 743 C CA . GLU A 1 89 ? 21.866 2.568 -40.043 1.00 93.56 89 GLU A CA 1
ATOM 744 C C . GLU A 1 89 ? 23.202 1.961 -40.483 1.00 93.56 89 GLU A C 1
ATOM 746 O O . GLU A 1 89 ? 23.729 2.350 -41.524 1.00 93.56 89 GLU A O 1
ATOM 751 N N . ALA A 1 90 ? 23.716 0.976 -39.740 1.00 92.00 90 ALA A N 1
ATOM 752 C CA . ALA A 1 90 ? 24.928 0.248 -40.101 1.00 92.00 90 ALA A CA 1
ATOM 753 C C . ALA A 1 90 ? 24.759 -0.521 -41.422 1.00 92.00 90 ALA A C 1
ATOM 755 O O . ALA A 1 90 ? 25.619 -0.430 -42.292 1.00 92.00 90 ALA A O 1
ATOM 756 N N . GLU A 1 91 ? 23.633 -1.209 -41.613 1.00 90.75 91 GLU A N 1
ATOM 757 C CA . GLU A 1 91 ? 23.300 -1.915 -42.854 1.00 90.75 91 GLU A CA 1
ATOM 758 C C . GLU A 1 91 ? 23.211 -0.953 -44.046 1.00 90.75 91 GLU A C 1
ATOM 760 O O . GLU A 1 91 ? 23.781 -1.220 -45.098 1.00 90.75 91 GLU A O 1
ATOM 765 N N . LYS A 1 92 ? 22.574 0.215 -43.883 1.00 88.94 92 LYS A N 1
ATOM 766 C CA . LYS A 1 92 ? 22.557 1.260 -44.921 1.00 88.94 92 LYS A CA 1
ATOM 767 C C . LYS A 1 92 ? 23.949 1.803 -45.233 1.00 88.94 92 LYS A C 1
ATOM 769 O O . LYS A 1 92 ? 24.226 2.078 -46.396 1.00 88.94 92 LYS A O 1
ATOM 774 N N . ALA A 1 93 ? 24.808 1.975 -44.229 1.00 87.19 93 ALA A N 1
ATOM 775 C CA . ALA A 1 93 ? 26.185 2.419 -44.436 1.00 87.19 93 ALA A CA 1
ATOM 776 C C . ALA A 1 93 ? 27.015 1.365 -45.189 1.00 87.19 93 ALA A C 1
ATOM 778 O O . ALA A 1 93 ? 27.784 1.724 -46.076 1.00 87.19 93 ALA A O 1
ATOM 779 N N . ILE A 1 94 ? 26.818 0.078 -44.881 1.00 85.00 94 ILE A N 1
ATOM 780 C CA . ILE A 1 94 ? 27.469 -1.046 -45.567 1.00 85.00 94 ILE A CA 1
ATOM 781 C C . ILE A 1 94 ? 26.941 -1.182 -47.004 1.00 85.00 94 ILE A C 1
ATOM 783 O O . ILE A 1 94 ? 27.728 -1.145 -47.942 1.00 85.00 94 ILE A O 1
ATOM 787 N N . ASN A 1 95 ? 25.623 -1.236 -47.210 1.00 78.00 95 ASN A N 1
ATOM 788 C CA . ASN A 1 95 ? 25.020 -1.338 -48.547 1.00 78.00 95 ASN A CA 1
ATOM 789 C C . ASN A 1 95 ? 25.304 -0.100 -49.416 1.00 78.00 95 ASN A C 1
ATOM 791 O O . ASN A 1 95 ? 25.474 -0.213 -50.626 1.00 78.00 95 ASN A O 1
ATOM 795 N N . GLY A 1 96 ? 25.401 1.087 -48.809 1.00 65.75 96 GLY A N 1
ATOM 796 C CA . GLY A 1 96 ? 25.827 2.312 -49.489 1.00 65.75 96 GLY A CA 1
ATOM 797 C C . GLY A 1 96 ? 27.309 2.323 -49.885 1.00 65.75 96 GLY A C 1
ATOM 798 O O . GLY A 1 96 ? 27.664 3.035 -50.818 1.00 65.75 96 GLY A O 1
ATOM 799 N N . ALA A 1 97 ? 28.156 1.535 -49.214 1.00 58.94 97 ALA A N 1
ATOM 800 C CA . ALA A 1 97 ? 29.559 1.335 -49.579 1.00 58.94 97 ALA A CA 1
ATOM 801 C C . ALA A 1 97 ? 29.750 0.211 -50.617 1.00 58.94 97 ALA A C 1
ATOM 803 O O . ALA A 1 97 ? 30.686 0.279 -51.405 1.00 58.94 97 ALA A O 1
ATOM 804 N N . ILE A 1 98 ? 28.863 -0.792 -50.642 1.00 56.47 98 ILE A N 1
ATOM 805 C CA . ILE A 1 98 ? 28.910 -1.924 -51.586 1.00 56.47 98 ILE A CA 1
ATOM 806 C C . ILE A 1 98 ? 28.376 -1.536 -52.977 1.00 56.47 98 ILE A C 1
ATOM 808 O O . ILE A 1 98 ? 28.944 -1.944 -53.980 1.00 56.47 98 ILE A O 1
ATOM 812 N N . ASN A 1 99 ? 27.363 -0.668 -53.075 1.00 54.22 99 ASN A N 1
ATOM 813 C CA . ASN A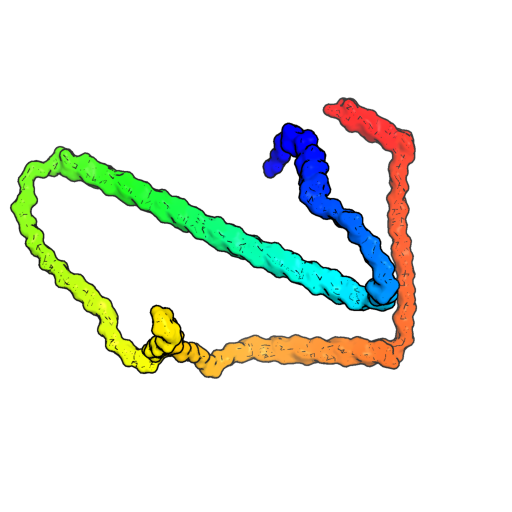 1 99 ? 26.818 -0.210 -54.368 1.00 54.22 99 ASN A CA 1
ATOM 814 C C . ASN A 1 99 ? 27.702 0.825 -55.109 1.00 54.22 99 ASN A C 1
ATOM 816 O O . ASN A 1 99 ? 27.221 1.499 -56.021 1.00 54.22 99 ASN A O 1
ATOM 820 N N . GLY A 1 100 ? 28.958 1.005 -54.688 1.00 52.84 100 GLY A N 1
ATOM 821 C CA . GLY A 1 100 ? 29.906 1.963 -55.261 1.00 52.84 100 GLY A CA 1
ATOM 822 C C . GLY A 1 100 ? 30.986 1.368 -56.168 1.00 52.84 100 GLY A C 1
ATOM 823 O O . GLY A 1 100 ? 31.658 2.153 -56.825 1.00 52.84 100 GLY A O 1
ATOM 824 N N . ASP A 1 101 ? 31.170 0.043 -56.207 1.00 50.47 101 ASP A N 1
ATOM 825 C CA . ASP A 1 101 ? 32.146 -0.613 -57.094 1.00 50.47 101 ASP A CA 1
ATOM 826 C C . ASP A 1 101 ? 31.927 -2.141 -57.095 1.00 50.47 101 ASP A C 1
ATOM 828 O O . ASP A 1 101 ? 32.390 -2.836 -56.191 1.00 50.47 101 ASP A O 1
ATOM 832 N N . ASN A 1 102 ? 31.136 -2.645 -58.048 1.00 41.50 102 ASN A N 1
ATOM 833 C CA . ASN A 1 102 ? 31.393 -3.872 -58.822 1.00 41.50 102 ASN A CA 1
ATOM 834 C C . ASN A 1 102 ? 30.128 -4.328 -59.559 1.00 41.50 102 ASN A C 1
ATOM 836 O O . ASN A 1 102 ? 29.170 -4.833 -58.970 1.00 41.50 102 ASN A O 1
ATOM 840 N N . GLU A 1 103 ? 30.175 -4.151 -60.877 1.00 51.12 103 GLU A N 1
ATOM 841 C CA . GLU A 1 103 ? 29.522 -5.035 -61.834 1.00 51.12 103 GLU A CA 1
ATOM 842 C C . GLU A 1 103 ? 30.176 -6.429 -61.746 1.00 51.12 103 GLU A C 1
ATOM 844 O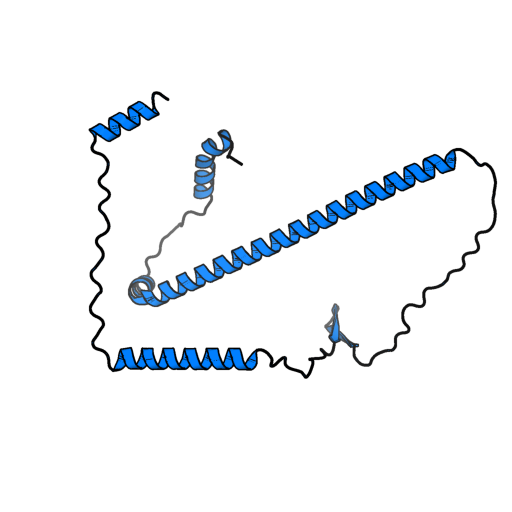 O . GLU A 1 103 ? 31.385 -6.525 -61.555 1.00 51.12 103 GLU A O 1
ATOM 849 N N . GLU A 1 104 ? 29.352 -7.467 -61.916 1.00 47.59 104 GLU A N 1
ATOM 850 C CA . GLU A 1 104 ? 29.710 -8.871 -62.187 1.00 47.59 104 GLU A CA 1
ATOM 851 C C . GLU A 1 104 ? 30.423 -9.662 -61.070 1.00 47.59 104 GLU A C 1
ATOM 853 O O . GLU A 1 104 ? 31.631 -9.591 -60.884 1.00 47.59 104 GLU A O 1
ATOM 858 N N . ASP A 1 105 ? 29.652 -10.503 -60.373 1.00 39.97 105 ASP A N 1
ATOM 859 C CA . ASP A 1 105 ? 29.932 -11.947 -60.346 1.00 39.97 105 ASP A CA 1
ATOM 860 C C . ASP A 1 105 ? 28.679 -12.703 -59.866 1.00 39.97 105 ASP A C 1
ATOM 862 O O . ASP A 1 105 ? 28.330 -12.743 -58.683 1.00 39.97 105 ASP A O 1
ATOM 866 N N . GLU A 1 106 ? 27.959 -13.273 -60.834 1.00 53.06 106 GLU A N 1
ATOM 867 C CA . GLU A 1 106 ? 27.081 -14.417 -60.611 1.00 53.06 106 GLU A CA 1
ATOM 868 C C . GLU A 1 106 ? 27.980 -15.619 -60.322 1.00 53.06 106 GLU A C 1
ATOM 870 O O . GLU A 1 106 ? 28.637 -16.076 -61.244 1.00 53.06 106 GLU A O 1
ATOM 875 N N . GLU A 1 107 ? 27.996 -16.173 -59.105 1.00 45.06 107 GLU A N 1
ATOM 876 C CA . GLU A 1 107 ? 28.338 -17.590 -58.926 1.00 45.06 107 GLU A CA 1
ATOM 877 C C . G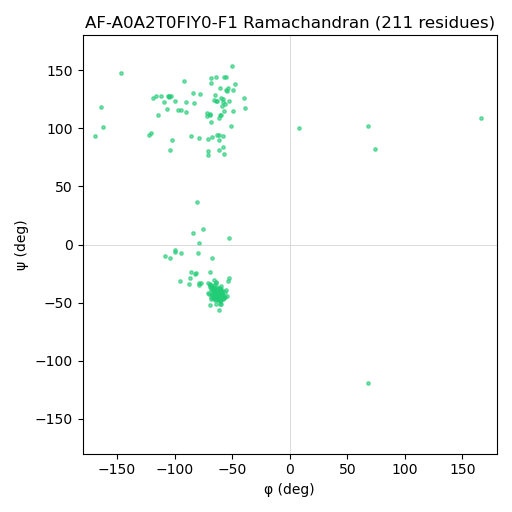LU A 1 107 ? 27.927 -18.156 -57.548 1.00 45.06 107 GLU A C 1
ATOM 879 O O . GLU A 1 107 ? 28.433 -17.785 -56.493 1.00 45.06 107 GLU A O 1
ATOM 884 N N . GLN A 1 108 ? 27.042 -19.155 -57.630 1.00 38.69 108 GLN A N 1
ATOM 885 C CA . GLN A 1 108 ? 26.911 -20.327 -56.753 1.00 38.69 108 GLN A CA 1
ATOM 886 C C . GLN A 1 108 ? 26.317 -20.146 -55.349 1.00 38.69 108 GLN A C 1
ATOM 888 O O . GLN A 1 108 ? 26.973 -20.210 -54.311 1.00 38.69 108 GLN A O 1
ATOM 893 N N . GLU A 1 109 ? 24.988 -20.137 -55.354 1.00 46.69 109 GLU A N 1
ATOM 894 C CA . GLU A 1 109 ? 24.124 -20.614 -54.281 1.00 46.69 109 GLU A CA 1
ATOM 895 C C . GLU A 1 109 ? 24.336 -22.133 -54.081 1.00 46.69 109 GLU A C 1
ATOM 897 O O . GLU A 1 109 ? 23.767 -22.973 -54.778 1.00 46.69 109 GLU A O 1
ATOM 902 N N . GLN A 1 110 ? 25.215 -22.504 -53.146 1.00 40.94 110 GLN A N 1
ATOM 903 C CA . GLN A 1 110 ? 25.164 -23.813 -52.493 1.00 40.94 110 GLN A CA 1
ATOM 904 C C . GLN A 1 110 ? 24.551 -23.620 -51.108 1.00 40.94 110 GLN A C 1
ATOM 906 O O . GLN A 1 110 ? 25.254 -23.388 -50.123 1.00 40.94 110 GLN A O 1
ATOM 911 N N . GLU A 1 111 ? 23.225 -23.736 -51.044 1.00 46.19 111 GLU A N 1
ATOM 912 C CA . GLU A 1 111 ? 22.498 -24.014 -49.808 1.00 46.19 111 GLU A CA 1
ATOM 913 C C . GLU A 1 111 ? 23.011 -25.337 -49.221 1.00 46.19 111 GLU A C 1
ATOM 915 O O . GLU A 1 111 ? 22.550 -26.431 -49.546 1.00 46.19 111 GLU A O 1
ATOM 920 N N . ARG A 1 112 ? 23.996 -25.253 -48.324 1.00 45.25 112 ARG A N 1
ATOM 921 C CA . ARG A 1 112 ? 24.098 -26.231 -47.244 1.00 45.25 112 ARG A CA 1
ATOM 922 C C . ARG A 1 112 ? 23.073 -25.829 -46.201 1.00 45.25 112 ARG A C 1
ATOM 924 O O . ARG A 1 112 ? 23.364 -25.045 -45.300 1.00 45.25 112 ARG A O 1
ATOM 931 N N . GLU A 1 113 ? 21.879 -26.389 -46.335 1.00 49.09 113 GLU A N 1
ATOM 932 C CA . GLU A 1 113 ? 20.962 -26.566 -45.218 1.00 49.09 113 GLU A CA 1
ATOM 933 C C . GLU A 1 113 ? 21.644 -27.484 -44.191 1.00 49.09 113 GLU A C 1
ATOM 935 O O . GLU A 1 113 ? 21.438 -28.696 -44.152 1.00 49.09 113 GLU A O 1
ATOM 940 N N . GLU A 1 114 ? 22.519 -26.922 -43.355 1.00 53.94 114 GLU A N 1
ATOM 941 C CA . GLU A 1 114 ? 22.839 -27.542 -42.074 1.00 53.94 114 GLU A CA 1
ATOM 942 C C . GLU A 1 114 ? 21.604 -27.371 -41.190 1.00 53.94 114 GLU A C 1
ATOM 944 O O . GLU A 1 114 ? 21.491 -26.445 -40.385 1.00 53.94 114 GLU A O 1
ATOM 949 N N . GLU A 1 115 ? 20.632 -28.258 -41.415 1.00 51.09 115 GLU A N 1
ATOM 950 C CA . GLU A 1 115 ? 19.493 -28.493 -40.545 1.00 51.09 115 GLU A CA 1
ATOM 951 C C . GLU A 1 115 ? 20.046 -28.709 -39.134 1.00 51.09 115 GLU A C 1
ATOM 953 O O . GLU A 1 115 ? 20.626 -29.746 -38.804 1.00 51.09 115 GLU A O 1
ATOM 958 N N . PHE A 1 116 ? 19.939 -27.672 -38.304 1.00 59.59 116 PHE A N 1
ATOM 959 C CA . PHE A 1 116 ? 20.285 -27.735 -36.896 1.00 59.59 116 PHE A CA 1
ATOM 960 C C . PHE A 1 116 ? 19.373 -28.779 -36.248 1.00 59.59 116 PHE A C 1
ATOM 962 O O . PHE A 1 116 ? 18.247 -28.478 -35.845 1.00 59.59 116 PHE A O 1
ATOM 969 N N . THR A 1 117 ? 19.857 -30.018 -36.142 1.00 50.94 117 THR A N 1
ATOM 970 C CA . THR A 1 117 ? 19.214 -31.091 -35.384 1.00 50.94 117 THR A CA 1
ATOM 971 C C . THR A 1 117 ? 19.377 -30.761 -33.903 1.00 50.94 117 THR A C 1
ATOM 973 O O . THR A 1 117 ? 20.275 -31.259 -33.216 1.00 50.94 117 THR A O 1
ATOM 976 N N . GLY A 1 118 ? 18.563 -29.812 -33.438 1.00 45.00 118 GLY A N 1
ATOM 977 C CA . GLY A 1 118 ? 18.514 -29.370 -32.056 1.00 45.00 118 GLY A CA 1
ATOM 978 C C . GLY A 1 118 ? 18.409 -30.576 -31.141 1.00 45.00 118 GLY A C 1
ATOM 979 O O . GLY A 1 118 ? 17.645 -31.486 -31.446 1.00 45.00 118 GLY A O 1
ATOM 980 N N . PHE A 1 119 ? 19.243 -30.568 -30.090 1.00 48.81 119 PHE A N 1
ATOM 981 C CA . PHE A 1 119 ? 19.303 -31.528 -28.985 1.00 48.81 119 PHE A CA 1
ATOM 982 C C . PHE A 1 119 ? 18.402 -32.735 -29.206 1.00 48.81 119 PHE A C 1
ATOM 984 O O . PHE A 1 119 ? 17.200 -32.638 -28.967 1.00 48.81 119 PHE A O 1
ATOM 991 N N . SER A 1 120 ? 18.992 -33.857 -29.638 1.00 44.81 120 SER A N 1
ATOM 992 C CA . SER A 1 120 ? 18.321 -35.153 -29.599 1.00 44.81 120 SER A CA 1
ATOM 993 C C . SER A 1 120 ? 17.530 -35.218 -28.301 1.00 44.81 120 SER A C 1
ATOM 995 O O . SER A 1 120 ? 18.137 -35.092 -27.230 1.00 44.81 120 SER A O 1
ATOM 997 N N . ASP A 1 121 ? 16.206 -35.335 -28.406 1.00 51.28 121 ASP A N 1
ATOM 998 C CA . ASP A 1 121 ? 15.321 -35.608 -27.288 1.00 51.28 121 ASP A CA 1
ATOM 999 C C . ASP A 1 121 ? 15.799 -36.929 -26.677 1.00 51.28 121 ASP A C 1
ATOM 1001 O O . ASP A 1 121 ? 15.293 -38.015 -26.956 1.00 51.28 121 ASP A O 1
ATOM 1005 N N . SER A 1 122 ? 16.800 -36.850 -25.799 1.00 48.69 122 SER A N 1
ATOM 1006 C CA . SER A 1 122 ? 16.883 -37.744 -24.673 1.00 48.69 122 SER A CA 1
ATOM 1007 C C . SER A 1 122 ? 15.609 -37.426 -23.918 1.00 48.69 122 SER A C 1
ATOM 1009 O O . SER A 1 122 ? 15.561 -36.477 -23.132 1.00 48.69 122 SER A O 1
ATOM 1011 N N . SER A 1 123 ? 14.550 -38.152 -24.265 1.00 52.94 123 SER A N 1
ATOM 1012 C CA . SER A 1 123 ? 13.289 -38.215 -23.560 1.00 52.94 123 SER A CA 1
ATOM 1013 C C . SER A 1 123 ? 13.605 -38.658 -22.136 1.00 52.94 123 SER A C 1
ATOM 1015 O O . SER A 1 123 ? 13.488 -39.827 -21.768 1.00 52.94 123 SER A O 1
ATOM 1017 N N . GLY A 1 124 ? 14.097 -37.710 -21.344 1.00 47.19 124 GLY A N 1
ATOM 1018 C CA . GLY A 1 124 ? 14.209 -37.819 -19.917 1.00 47.19 124 GLY A CA 1
ATOM 1019 C C . GLY A 1 124 ? 12.791 -38.028 -19.436 1.00 47.19 124 GLY A C 1
ATOM 1020 O O . GLY A 1 124 ? 11.892 -37.254 -19.759 1.00 47.19 124 GLY A O 1
ATOM 1021 N N . ILE A 1 125 ? 12.610 -39.099 -18.681 1.00 55.47 125 ILE A N 1
ATOM 1022 C CA . ILE A 1 125 ? 11.374 -39.656 -18.116 1.00 55.47 125 ILE A CA 1
ATOM 1023 C C . ILE A 1 125 ? 10.526 -38.633 -17.299 1.00 55.47 125 ILE A C 1
ATOM 1025 O O . ILE A 1 125 ? 9.498 -38.980 -16.725 1.00 55.47 125 ILE A O 1
ATOM 1029 N N . LEU A 1 126 ? 10.905 -37.351 -17.270 1.00 57.12 126 LEU A N 1
ATOM 1030 C CA . LEU A 1 126 ? 10.481 -36.323 -16.321 1.00 57.12 126 LEU A CA 1
ATOM 1031 C C . LEU A 1 126 ? 9.377 -35.364 -16.799 1.00 57.12 126 LEU A C 1
ATOM 1033 O O . LEU A 1 126 ? 8.928 -34.544 -16.000 1.00 57.12 126 LEU A O 1
ATOM 1037 N N . LYS A 1 127 ? 8.914 -35.424 -18.057 1.00 60.66 127 LYS A N 1
ATOM 1038 C CA . LYS A 1 127 ? 7.811 -34.558 -18.530 1.00 60.66 127 LYS A CA 1
ATOM 1039 C C . LYS A 1 127 ? 6.642 -35.379 -19.056 1.00 60.66 127 LYS A C 1
ATOM 1041 O O . LYS A 1 127 ? 6.598 -35.746 -20.227 1.00 60.66 127 LYS A O 1
ATOM 1046 N N . LYS A 1 128 ? 5.663 -35.641 -18.187 1.00 71.69 128 LYS A N 1
ATOM 1047 C CA . LYS A 1 128 ? 4.401 -36.287 -18.574 1.00 71.69 128 LYS A CA 1
ATOM 1048 C C . LYS A 1 128 ? 3.391 -35.207 -18.963 1.00 71.69 128 LYS A C 1
ATOM 1050 O O . LYS A 1 128 ? 2.983 -34.396 -18.131 1.00 71.69 128 LYS A O 1
ATOM 1055 N N . ARG A 1 129 ? 3.008 -35.178 -20.243 1.00 76.75 129 ARG A N 1
ATOM 1056 C CA . ARG A 1 129 ? 1.886 -34.372 -20.747 1.00 76.75 129 ARG A CA 1
ATOM 1057 C C . ARG A 1 129 ? 0.611 -35.201 -20.668 1.00 76.75 129 ARG A C 1
ATOM 1059 O O . ARG A 1 129 ? 0.550 -36.276 -21.253 1.00 76.75 129 ARG A O 1
ATOM 1066 N N . THR A 1 130 ? -0.394 -34.693 -19.966 1.00 76.31 130 THR A N 1
ATOM 1067 C CA . THR A 1 130 ? -1.738 -35.284 -19.914 1.00 76.31 130 THR A CA 1
ATOM 1068 C C . THR A 1 130 ? -2.737 -34.313 -20.526 1.00 76.31 130 THR A C 1
ATOM 1070 O O . THR A 1 130 ? -2.763 -33.142 -20.139 1.00 76.31 130 THR A O 1
ATOM 1073 N N . ILE A 1 131 ? -3.532 -34.790 -21.481 1.00 79.38 131 ILE A N 1
ATOM 1074 C CA . ILE A 1 131 ? -4.570 -34.012 -22.163 1.00 79.38 131 ILE A CA 1
ATOM 1075 C C . ILE A 1 131 ? -5.915 -34.428 -21.574 1.00 79.38 131 ILE A C 1
ATOM 1077 O O . ILE A 1 131 ? -6.212 -35.620 -21.507 1.00 79.38 131 ILE A O 1
ATOM 1081 N N . TYR A 1 132 ? -6.699 -33.446 -21.138 1.00 81.50 132 TYR A N 1
ATOM 1082 C CA . TYR A 1 132 ? -8.061 -33.636 -20.661 1.00 81.50 132 TYR A CA 1
ATOM 1083 C C . TYR A 1 132 ? -9.021 -32.995 -21.656 1.00 81.50 132 TYR A C 1
ATOM 1085 O O . TYR A 1 132 ? -8.873 -31.82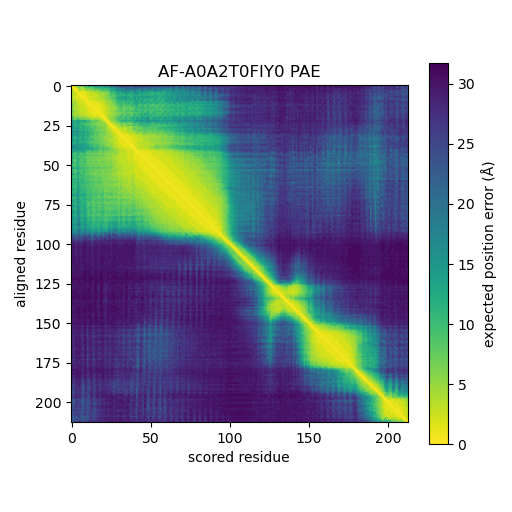2 -22.009 1.00 81.50 132 TYR A O 1
ATOM 1093 N N . THR A 1 133 ? -10.000 -33.779 -22.091 1.00 78.50 133 THR A N 1
ATOM 1094 C CA . THR A 1 133 ? -11.086 -33.338 -22.960 1.00 78.50 133 THR A CA 1
ATOM 1095 C C . THR A 1 133 ? -12.362 -33.254 -22.129 1.00 78.50 133 THR A C 1
ATOM 1097 O O . THR A 1 133 ? -12.830 -34.258 -21.592 1.00 78.50 133 THR A O 1
ATOM 1100 N N . ASP A 1 134 ? -12.910 -32.046 -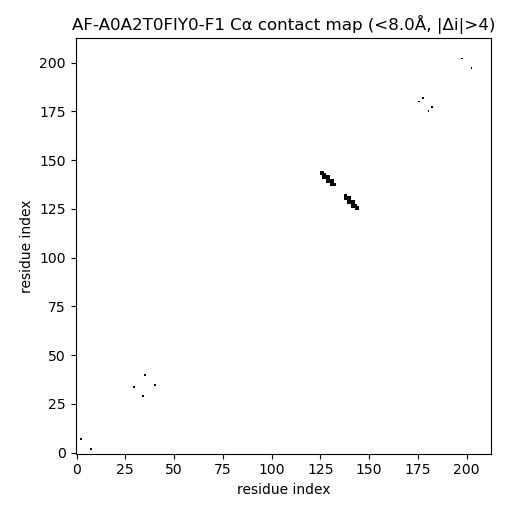21.992 1.00 70.69 134 ASP A N 1
ATOM 1101 C CA . ASP A 1 134 ? -14.234 -31.826 -21.404 1.00 70.69 134 ASP A CA 1
ATOM 1102 C C . ASP A 1 134 ? -15.109 -31.127 -22.450 1.00 70.69 134 ASP A C 1
ATOM 1104 O O . ASP A 1 134 ? -15.020 -29.921 -22.684 1.00 70.69 134 ASP A O 1
ATOM 1108 N N . GLY A 1 135 ? -15.900 -31.920 -23.175 1.00 81.50 135 GLY A N 1
ATOM 1109 C CA . GLY A 1 135 ? -16.722 -31.428 -24.279 1.00 81.50 135 GLY A CA 1
ATOM 1110 C C . GLY A 1 135 ? -15.900 -30.964 -25.489 1.00 81.50 135 GLY A C 1
ATOM 1111 O O . GLY A 1 135 ? -15.224 -31.773 -26.118 1.00 81.50 135 GLY A O 1
ATOM 1112 N N . ALA A 1 136 ? -16.029 -29.683 -25.853 1.00 76.00 136 ALA A N 1
ATOM 1113 C CA . ALA A 1 136 ? -15.404 -29.084 -27.040 1.00 76.00 136 ALA A CA 1
ATOM 1114 C C . ALA A 1 136 ? -14.049 -28.405 -26.761 1.00 76.00 136 ALA A C 1
ATOM 1116 O O . ALA A 1 136 ? -13.378 -27.996 -27.708 1.00 76.00 136 ALA A O 1
ATOM 1117 N N . ASP A 1 137 ? -13.652 -28.291 -25.490 1.00 71.62 137 ASP A N 1
ATOM 1118 C CA . ASP A 1 137 ? -12.421 -27.616 -25.088 1.00 71.62 137 ASP A CA 1
ATOM 1119 C C . ASP A 1 137 ? -11.352 -28.640 -24.678 1.00 71.62 137 ASP A C 1
ATOM 1121 O O . ASP A 1 137 ? -11.572 -29.514 -23.832 1.00 71.62 137 ASP A O 1
ATOM 1125 N N . GLU A 1 138 ? -10.162 -28.516 -25.268 1.00 79.25 138 GLU A N 1
ATOM 1126 C CA . GLU A 1 138 ? -8.999 -29.337 -24.930 1.00 79.25 138 GLU A CA 1
ATOM 1127 C C . GLU A 1 138 ? -8.070 -28.567 -23.988 1.00 79.25 138 GLU A C 1
ATOM 1129 O O . GLU A 1 138 ? -7.595 -27.472 -24.302 1.00 79.25 138 GLU A O 1
ATOM 1134 N N . THR A 1 139 ? -7.780 -29.145 -22.820 1.00 82.06 139 THR A N 1
ATOM 1135 C CA . THR A 1 139 ? -6.838 -28.567 -21.854 1.00 82.06 139 THR A CA 1
ATOM 1136 C C . THR A 1 139 ? -5.669 -29.520 -21.623 1.00 82.06 139 THR A C 1
ATOM 1138 O O . THR A 1 139 ? -5.843 -30.692 -21.290 1.00 82.06 139 THR A O 1
ATOM 1141 N N . SER A 1 140 ? -4.441 -29.030 -21.805 1.00 83.38 140 SER A N 1
ATOM 1142 C CA . SER A 1 140 ? -3.226 -29.818 -21.569 1.00 83.38 140 SER A CA 1
ATOM 1143 C C . SER A 1 140 ? -2.543 -29.396 -20.271 1.00 83.38 140 SER A C 1
ATOM 1145 O O . SER A 1 140 ? -2.222 -28.218 -20.096 1.00 83.38 140 SER A O 1
ATOM 1147 N N . VAL A 1 141 ? -2.257 -30.361 -19.396 1.00 81.50 141 VAL A N 1
ATOM 1148 C CA . VAL A 1 141 ? -1.472 -30.160 -18.171 1.00 81.50 141 VAL A CA 1
ATOM 1149 C C . VAL A 1 141 ? -0.110 -30.836 -18.331 1.00 81.50 141 VAL A C 1
ATOM 1151 O O . VAL A 1 141 ? -0.016 -32.037 -18.586 1.00 81.50 141 VAL A O 1
ATOM 1154 N N . THR A 1 142 ? 0.957 -30.054 -18.182 1.00 80.44 142 THR A N 1
ATOM 1155 C CA . THR A 1 142 ? 2.344 -30.528 -18.082 1.00 80.44 142 THR A CA 1
ATOM 1156 C C . THR A 1 142 ? 2.725 -30.676 -16.615 1.00 80.44 142 THR A C 1
ATOM 1158 O O . THR A 1 142 ? 2.788 -29.674 -15.901 1.00 80.44 142 THR A O 1
ATOM 1161 N N . VAL A 1 143 ? 2.999 -31.904 -16.172 1.00 75.25 143 VAL A N 1
ATOM 1162 C CA . VAL A 1 143 ? 3.515 -32.173 -14.823 1.00 75.25 143 VAL A CA 1
ATOM 1163 C C . VAL A 1 143 ? 5.033 -32.322 -14.912 1.00 75.25 143 VAL A C 1
ATOM 1165 O O . VAL A 1 143 ? 5.528 -33.230 -15.581 1.00 75.25 143 VAL A O 1
ATOM 1168 N N . GLU A 1 144 ? 5.759 -31.410 -14.266 1.00 74.06 144 GLU A N 1
ATOM 1169 C CA . GLU A 1 144 ? 7.216 -31.463 -14.104 1.00 74.06 144 GLU A CA 1
ATOM 1170 C C . GLU A 1 144 ? 7.531 -31.890 -12.661 1.00 74.06 144 GLU A C 1
ATOM 1172 O O . GLU A 1 144 ? 7.016 -31.298 -11.709 1.00 74.06 144 GLU A O 1
ATOM 1177 N N . GLU A 1 145 ? 8.352 -32.928 -12.482 1.00 67.06 145 GLU A N 1
ATOM 1178 C CA . GLU A 1 145 ? 8.845 -33.319 -11.157 1.00 67.06 145 GLU A CA 1
ATOM 1179 C C . GLU A 1 145 ? 9.870 -32.282 -10.679 1.00 67.06 145 GLU A C 1
ATOM 1181 O O . GLU A 1 145 ? 10.962 -32.152 -11.234 1.00 67.06 145 GLU A O 1
ATOM 1186 N N . ILE A 1 146 ? 9.505 -31.511 -9.653 1.00 68.56 146 ILE A N 1
ATOM 1187 C CA . ILE A 1 146 ? 10.422 -30.578 -8.997 1.00 68.56 146 ILE A CA 1
ATOM 1188 C C . ILE A 1 146 ? 11.456 -31.423 -8.252 1.00 68.56 146 ILE A C 1
ATOM 1190 O O . ILE A 1 146 ? 11.126 -32.077 -7.263 1.00 68.56 146 ILE A O 1
ATOM 1194 N N . GLN A 1 147 ? 12.707 -31.404 -8.710 1.00 62.88 147 GLN A N 1
ATOM 1195 C CA . GLN A 1 147 ? 13.833 -31.909 -7.930 1.00 62.88 147 GLN A CA 1
ATOM 1196 C C . GLN A 1 147 ? 14.013 -30.978 -6.727 1.00 62.88 147 GLN A C 1
ATOM 1198 O O . GLN A 1 147 ? 14.641 -29.927 -6.821 1.00 62.88 147 GLN A O 1
ATOM 1203 N N . LEU A 1 148 ? 13.373 -31.315 -5.605 1.00 63.84 148 LEU A N 1
ATOM 1204 C CA . LEU A 1 148 ? 13.727 -30.722 -4.324 1.00 63.84 148 LEU A CA 1
ATOM 1205 C C . LEU A 1 148 ? 15.068 -31.321 -3.919 1.00 63.84 148 LEU A C 1
ATOM 1207 O O . LEU A 1 148 ? 15.151 -32.520 -3.650 1.00 63.84 148 LEU A O 1
ATOM 1211 N N . ASP A 1 149 ? 16.105 -30.489 -3.882 1.00 64.38 149 ASP A N 1
ATOM 1212 C CA . ASP A 1 149 ? 17.390 -30.881 -3.325 1.00 64.38 149 ASP A CA 1
ATOM 1213 C C . ASP A 1 149 ? 17.167 -31.450 -1.910 1.00 64.38 149 ASP A C 1
ATOM 1215 O O . ASP A 1 149 ? 16.598 -30.765 -1.053 1.00 64.38 149 ASP A O 1
ATOM 1219 N N . PRO A 1 150 ? 17.594 -32.693 -1.621 1.00 69.12 150 PRO A N 1
ATOM 1220 C CA . PRO A 1 150 ? 17.424 -33.288 -0.295 1.00 69.12 150 PRO A CA 1
ATOM 1221 C C . PRO A 1 150 ? 18.284 -32.590 0.773 1.00 69.12 150 PRO A C 1
ATOM 1223 O O . PRO A 1 150 ? 18.093 -32.809 1.970 1.00 69.12 150 PRO A O 1
ATOM 1226 N N . TYR A 1 151 ? 19.223 -31.736 0.356 1.00 71.69 151 TYR A N 1
ATOM 1227 C CA . TYR A 1 151 ? 20.050 -30.934 1.244 1.00 71.69 151 TYR A CA 1
ATOM 1228 C C . TYR A 1 151 ? 19.343 -29.632 1.612 1.00 71.69 151 TYR A C 1
ATOM 1230 O O . TYR A 1 151 ? 19.450 -28.609 0.940 1.00 71.69 151 TYR A O 1
ATOM 1238 N N . VAL A 1 152 ? 18.640 -29.669 2.743 1.00 72.56 152 VAL A N 1
ATOM 1239 C CA . VAL A 1 152 ? 18.203 -28.453 3.427 1.00 72.56 152 VAL A CA 1
ATOM 1240 C C . VAL A 1 152 ? 19.449 -27.717 3.920 1.00 72.56 152 VAL A C 1
ATOM 1242 O O . VAL A 1 152 ? 20.273 -28.274 4.643 1.00 72.56 152 VAL A O 1
ATOM 1245 N N . ASP A 1 153 ? 19.593 -26.458 3.524 1.00 74.94 153 ASP A N 1
ATOM 1246 C CA . ASP A 1 153 ? 20.722 -25.612 3.899 1.00 74.94 153 ASP A CA 1
ATOM 1247 C C . ASP A 1 153 ? 20.630 -25.229 5.395 1.00 74.94 153 ASP A C 1
ATOM 1249 O O . ASP A 1 153 ? 19.976 -24.261 5.795 1.00 74.94 153 ASP A O 1
ATOM 1253 N N . MET A 1 154 ? 21.243 -26.049 6.258 1.00 78.50 154 MET A N 1
ATOM 1254 C CA . MET A 1 154 ? 21.170 -25.937 7.726 1.00 78.50 154 MET A CA 1
ATOM 1255 C C . MET A 1 154 ? 22.079 -24.850 8.313 1.00 78.50 154 MET A C 1
ATOM 1257 O O . MET A 1 154 ? 22.090 -24.644 9.527 1.00 78.50 154 MET A O 1
ATOM 1261 N N . SER A 1 155 ? 22.802 -24.107 7.473 1.00 85.75 155 SER A N 1
ATOM 1262 C CA . SER A 1 155 ? 23.713 -23.026 7.875 1.00 85.75 155 SER A CA 1
ATOM 1263 C C . SER A 1 155 ? 23.057 -21.977 8.789 1.00 85.75 155 SER A C 1
ATOM 1265 O O . SER A 1 155 ? 23.712 -21.386 9.647 1.00 85.75 155 SER A O 1
ATOM 1267 N N . ARG A 1 156 ? 21.740 -21.767 8.656 1.00 85.69 156 ARG A N 1
ATOM 1268 C CA . ARG A 1 156 ? 20.960 -20.807 9.460 1.00 85.69 156 ARG A CA 1
ATOM 1269 C C . ARG A 1 156 ? 20.176 -21.435 10.613 1.00 85.69 156 ARG A C 1
ATOM 1271 O O . ARG A 1 156 ? 19.596 -20.696 11.410 1.00 85.69 156 ARG A O 1
ATOM 1278 N N . ALA A 1 157 ? 20.149 -22.762 10.727 1.00 87.94 157 ALA A N 1
ATOM 1279 C CA . ALA A 1 157 ? 19.305 -23.461 11.695 1.00 87.94 157 ALA A CA 1
ATOM 1280 C C . ALA A 1 157 ? 19.645 -23.077 13.145 1.00 87.94 157 ALA A C 1
ATOM 1282 O O . ALA A 1 157 ? 18.750 -22.799 13.943 1.00 87.94 157 ALA A O 1
ATOM 1283 N N . GLU A 1 158 ? 20.934 -22.952 13.471 1.00 90.06 158 GLU A N 1
ATOM 1284 C CA . GLU A 1 158 ? 21.362 -22.520 14.805 1.00 90.06 158 GLU A CA 1
ATOM 1285 C C . GLU A 1 158 ? 20.966 -21.080 15.135 1.00 90.06 158 GLU A C 1
ATOM 1287 O O . GLU A 1 158 ? 20.616 -20.781 16.277 1.00 90.06 158 GLU A O 1
ATOM 1292 N N . ALA A 1 159 ? 21.040 -20.173 14.158 1.00 92.62 159 ALA A N 1
ATOM 1293 C CA . ALA A 1 159 ? 20.662 -18.778 14.358 1.00 92.62 159 ALA A CA 1
ATOM 1294 C C . ALA A 1 159 ? 19.162 -18.672 14.662 1.00 92.62 159 ALA A C 1
ATOM 1296 O O . ALA A 1 159 ? 18.773 -18.015 15.627 1.00 92.62 159 ALA A O 1
ATOM 1297 N N . ILE A 1 160 ? 18.339 -19.409 13.910 1.00 91.62 160 ILE A N 1
ATOM 1298 C CA . ILE A 1 160 ? 16.888 -19.484 14.111 1.00 91.62 160 ILE A CA 1
ATOM 1299 C C . ILE A 1 160 ? 16.561 -20.072 15.492 1.00 91.62 160 ILE A C 1
ATOM 1301 O O . ILE A 1 160 ? 15.722 -19.523 16.206 1.00 91.62 160 ILE A O 1
ATOM 1305 N N . LEU A 1 161 ? 17.260 -21.133 15.910 1.00 93.94 161 LEU A N 1
ATOM 1306 C CA . LEU A 1 161 ? 17.077 -21.748 17.228 1.00 93.94 161 LEU A CA 1
ATOM 1307 C C . LEU A 1 161 ? 17.469 -20.799 18.377 1.00 93.94 161 LEU A C 1
ATOM 1309 O O . LEU A 1 161 ? 16.791 -20.722 19.405 1.00 93.94 161 LEU A O 1
ATOM 1313 N N . LYS A 1 162 ? 18.553 -20.034 18.208 1.00 95.00 162 LYS A N 1
ATOM 1314 C CA . LYS A 1 162 ? 18.983 -19.005 19.170 1.00 95.00 162 LYS A CA 1
ATOM 1315 C C . LYS A 1 162 ? 17.980 -17.848 19.251 1.00 95.00 162 LYS A C 1
ATOM 1317 O O . LYS A 1 162 ? 17.756 -17.308 20.330 1.00 95.00 162 LYS A O 1
ATOM 1322 N N . GLU A 1 163 ? 17.357 -17.456 18.144 1.00 95.38 163 GLU A N 1
ATOM 1323 C CA . GLU A 1 163 ? 16.310 -16.427 18.143 1.00 95.38 163 GLU A CA 1
ATOM 1324 C C . GLU A 1 163 ? 15.006 -16.915 18.782 1.00 95.38 163 GLU A C 1
ATOM 1326 O O . GLU A 1 163 ? 14.391 -16.184 19.564 1.00 95.38 163 GLU A O 1
ATOM 1331 N N . SER A 1 164 ? 14.588 -18.151 18.493 1.00 95.38 164 SER A N 1
ATOM 1332 C CA . SER A 1 164 ? 13.360 -18.716 19.058 1.00 95.38 164 SER A CA 1
ATOM 1333 C C . SER A 1 164 ? 13.464 -18.891 20.571 1.00 95.38 164 SER A C 1
ATOM 1335 O O . SER A 1 164 ? 12.537 -18.526 21.293 1.00 95.38 164 SER A O 1
ATOM 1337 N N . THR A 1 165 ? 14.604 -19.383 21.063 1.00 95.88 165 THR A N 1
ATOM 1338 C CA . THR A 1 165 ? 14.863 -19.533 22.504 1.00 95.88 165 THR A CA 1
ATOM 1339 C C . THR A 1 165 ? 14.905 -18.187 23.225 1.00 95.88 165 THR A C 1
ATOM 1341 O O . THR A 1 165 ? 14.290 -18.048 24.282 1.00 95.88 165 THR A O 1
ATOM 1344 N N . LYS A 1 166 ? 15.530 -17.157 22.635 1.00 95.81 166 LYS A N 1
ATOM 1345 C CA . LYS A 1 166 ? 15.499 -15.786 23.178 1.00 95.81 166 LYS A CA 1
ATOM 1346 C C . LYS A 1 166 ? 14.076 -15.241 23.274 1.00 95.81 166 LYS A C 1
ATOM 1348 O O . LYS A 1 166 ? 13.686 -14.756 24.332 1.00 95.81 166 LYS A O 1
ATOM 1353 N N . ARG A 1 167 ? 13.279 -15.375 22.208 1.00 94.25 167 ARG A N 1
ATOM 1354 C CA . ARG A 1 167 ? 11.876 -14.926 22.195 1.00 94.25 167 ARG A CA 1
ATOM 1355 C C . ARG A 1 167 ? 11.037 -15.647 23.254 1.00 94.25 167 ARG A C 1
ATOM 1357 O O . ARG A 1 167 ? 10.220 -15.009 23.911 1.00 94.25 167 ARG A O 1
ATOM 1364 N N . ALA A 1 168 ? 11.233 -16.955 23.424 1.00 94.38 168 ALA A N 1
ATOM 1365 C CA . ALA A 1 168 ? 10.540 -17.734 24.448 1.00 94.38 168 ALA A CA 1
ATOM 1366 C C . ALA A 1 168 ? 10.902 -17.260 25.867 1.00 94.38 168 ALA A C 1
ATOM 1368 O O . ALA A 1 168 ? 10.008 -17.069 26.688 1.00 94.38 168 ALA A O 1
ATOM 1369 N N . HIS A 1 169 ? 12.183 -16.986 26.134 1.00 94.94 169 HIS A N 1
ATOM 1370 C CA . HIS A 1 169 ? 12.628 -16.425 27.412 1.00 94.94 169 HIS A CA 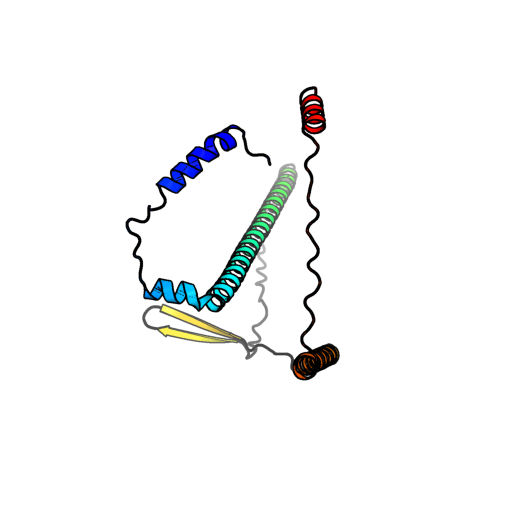1
ATOM 1371 C C . HIS A 1 169 ? 12.078 -15.019 27.678 1.00 94.94 169 HIS A C 1
ATOM 1373 O O . HIS A 1 169 ? 11.640 -14.735 28.790 1.00 94.94 169 HIS A O 1
ATOM 1379 N N . GLU A 1 170 ? 12.075 -14.138 26.677 1.00 93.19 170 GLU A N 1
ATOM 1380 C CA . GLU A 1 170 ? 11.485 -12.799 26.800 1.00 93.19 170 GLU A CA 1
ATOM 1381 C C . GLU A 1 170 ? 9.984 -12.866 27.089 1.00 93.19 170 GLU A C 1
ATOM 1383 O O . GLU A 1 170 ? 9.480 -12.109 27.919 1.00 93.19 170 GLU A O 1
ATOM 1388 N N . TYR A 1 171 ? 9.275 -13.793 26.439 1.00 91.81 171 TYR A N 1
ATOM 1389 C CA . TYR A 1 171 ? 7.857 -14.019 26.689 1.00 91.81 171 TYR A CA 1
ATOM 1390 C C . TYR A 1 171 ? 7.606 -14.544 28.104 1.00 91.81 171 TYR A C 1
ATOM 1392 O O . TYR A 1 171 ? 6.768 -13.986 28.805 1.00 91.81 171 TYR A O 1
ATOM 1400 N N . ALA A 1 172 ? 8.362 -15.553 28.550 1.00 90.62 172 ALA A N 1
ATOM 1401 C CA . ALA A 1 172 ? 8.264 -16.082 29.910 1.00 90.62 172 ALA A CA 1
ATOM 1402 C C . ALA A 1 172 ? 8.508 -14.984 30.956 1.00 90.62 172 ALA A C 1
ATOM 1404 O O . ALA A 1 172 ? 7.690 -14.793 31.848 1.00 90.62 172 ALA A O 1
ATOM 1405 N N . ARG A 1 173 ? 9.556 -14.170 30.768 1.00 89.62 173 ARG A N 1
ATOM 1406 C CA . ARG A 1 173 ? 9.845 -13.018 31.630 1.00 89.62 173 ARG A CA 1
ATOM 1407 C C . ARG A 1 173 ? 8.702 -12.001 31.650 1.00 89.62 173 ARG A C 1
ATOM 1409 O O . ARG A 1 173 ? 8.388 -11.459 32.702 1.00 89.62 173 ARG A O 1
ATOM 1416 N N . HIS A 1 174 ? 8.086 -11.726 30.503 1.00 85.38 174 HIS A N 1
ATOM 1417 C CA . HIS A 1 174 ? 6.963 -10.792 30.412 1.00 85.38 174 HIS A CA 1
ATOM 1418 C C . HIS A 1 174 ? 5.695 -11.343 31.083 1.00 85.38 174 HIS A C 1
ATOM 1420 O O . HIS A 1 174 ? 4.923 -10.577 31.652 1.00 85.38 174 HIS A O 1
ATOM 1426 N N . VAL A 1 175 ? 5.458 -12.656 31.017 1.00 86.81 175 VAL A N 1
ATOM 1427 C CA . VAL A 1 175 ? 4.352 -13.314 31.731 1.00 86.81 175 VAL A CA 1
ATOM 1428 C C . VAL A 1 175 ? 4.598 -13.274 33.238 1.00 86.81 175 VAL A C 1
ATOM 1430 O O . VAL A 1 175 ? 3.729 -12.821 33.974 1.00 86.81 175 VAL A O 1
ATOM 1433 N N . GLU A 1 176 ? 5.805 -13.615 33.690 1.00 80.12 176 GLU A N 1
ATOM 1434 C CA . GLU A 1 176 ? 6.190 -13.508 35.102 1.00 80.12 176 GLU A CA 1
ATOM 1435 C C . GLU A 1 176 ? 6.086 -12.068 35.623 1.00 80.12 176 GLU A C 1
ATOM 1437 O O . GLU A 1 176 ? 5.582 -11.845 36.722 1.00 80.12 176 GLU A O 1
ATOM 1442 N N . GLU A 1 177 ? 6.501 -11.068 34.840 1.00 77.25 177 GLU A N 1
ATOM 1443 C CA . GLU A 1 177 ? 6.377 -9.646 35.194 1.00 77.25 177 GLU A CA 1
ATOM 1444 C C . GLU A 1 177 ? 4.908 -9.198 35.316 1.00 77.25 177 GLU A C 1
ATOM 1446 O O . GLU A 1 177 ? 4.589 -8.354 36.155 1.00 77.25 177 GLU A O 1
ATOM 1451 N N . LEU A 1 178 ? 4.001 -9.781 34.522 1.00 71.12 178 LEU A N 1
ATOM 1452 C CA . LEU A 1 178 ? 2.559 -9.529 34.611 1.00 71.12 178 LEU A CA 1
ATOM 1453 C C . LEU A 1 178 ? 1.892 -10.251 35.791 1.00 71.12 178 LEU A C 1
ATOM 1455 O O . LEU A 1 178 ? 0.929 -9.719 36.341 1.00 71.12 178 LEU A O 1
ATOM 1459 N N . GLU A 1 179 ? 2.371 -11.440 36.162 1.00 74.31 179 GLU A N 1
ATOM 1460 C CA . GLU A 1 179 ? 1.780 -12.272 37.221 1.00 74.31 179 GLU A CA 1
ATOM 1461 C C . GLU A 1 179 ? 2.313 -11.943 38.625 1.00 74.31 179 GLU A C 1
ATOM 1463 O O . GLU A 1 179 ? 1.563 -12.007 39.598 1.00 74.31 179 GLU A O 1
ATOM 1468 N N . SER A 1 180 ? 3.589 -11.562 38.745 1.00 66.69 180 SER A N 1
ATOM 1469 C CA . SER A 1 180 ? 4.274 -11.341 40.033 1.00 66.69 180 SER A CA 1
ATOM 1470 C C . SER A 1 180 ? 4.567 -9.868 40.357 1.00 66.69 180 SER A C 1
ATOM 1472 O O . SER A 1 180 ? 4.961 -9.543 41.480 1.00 66.69 180 SER A O 1
ATOM 1474 N N . GLY A 1 181 ? 4.373 -8.953 39.401 1.00 64.62 181 GLY A N 1
ATOM 1475 C CA . GLY A 1 181 ? 4.726 -7.541 39.542 1.00 64.62 181 GLY A CA 1
ATOM 1476 C C . GLY A 1 181 ? 3.583 -6.656 40.068 1.00 64.62 181 GLY A C 1
ATOM 1477 O O . GLY A 1 181 ? 2.440 -6.788 39.627 1.00 64.62 181 GLY A O 1
ATOM 1478 N N . PRO A 1 182 ? 3.851 -5.672 40.953 1.00 68.06 182 PRO A N 1
ATOM 1479 C CA . PRO A 1 182 ? 2.883 -4.620 41.232 1.00 68.06 182 PRO A CA 1
ATOM 1480 C C . PRO A 1 182 ? 2.578 -3.848 39.943 1.00 68.06 182 PRO A C 1
ATOM 1482 O O . PRO A 1 182 ? 3.500 -3.460 39.223 1.00 68.06 182 PRO A O 1
ATOM 1485 N N . LEU A 1 183 ? 1.287 -3.593 39.684 1.00 65.81 183 LEU A N 1
ATOM 1486 C CA . LEU A 1 183 ? 0.798 -2.841 38.521 1.00 65.81 183 LEU A CA 1
ATOM 1487 C C . LEU A 1 183 ? 1.713 -1.637 38.218 1.00 65.81 183 LEU A C 1
ATOM 1489 O O . LEU A 1 183 ? 1.952 -0.814 39.114 1.00 65.81 183 LEU A O 1
ATOM 1493 N N . PRO A 1 184 ? 2.220 -1.494 36.978 1.00 65.50 184 PRO A N 1
ATOM 1494 C CA . PRO A 1 184 ? 3.155 -0.431 36.647 1.00 65.50 184 PRO A CA 1
ATOM 1495 C C . PRO A 1 184 ? 2.508 0.926 36.927 1.00 65.50 184 PRO A C 1
ATOM 1497 O O . PRO A 1 184 ? 1.476 1.278 36.346 1.00 65.50 184 PRO A O 1
ATOM 1500 N N . LYS A 1 185 ? 3.120 1.705 37.831 1.00 70.75 185 LYS A N 1
ATOM 1501 C CA . LYS A 1 185 ? 2.651 3.057 38.156 1.00 70.75 185 LYS A CA 1
ATOM 1502 C C . LYS A 1 185 ? 2.567 3.873 36.858 1.00 70.75 185 LYS A C 1
ATOM 1504 O O . LYS A 1 185 ? 3.512 3.845 36.062 1.00 70.75 185 LYS A O 1
ATOM 1509 N N . PRO A 1 186 ? 1.465 4.607 36.613 1.00 70.19 186 PRO A N 1
ATOM 1510 C CA . PRO A 1 186 ? 1.305 5.356 35.376 1.00 70.19 186 PRO A CA 1
ATOM 1511 C C . PRO A 1 186 ? 2.458 6.351 35.227 1.00 70.19 186 PRO A C 1
ATOM 1513 O O . PRO A 1 186 ? 2.674 7.197 36.098 1.00 70.19 186 PRO A O 1
ATOM 1516 N N . LYS A 1 187 ? 3.205 6.253 34.117 1.00 77.06 187 LYS A N 1
ATOM 1517 C CA . LYS A 1 187 ? 4.292 7.194 33.813 1.00 77.06 187 LYS A CA 1
ATOM 1518 C C . LYS A 1 187 ? 3.740 8.629 33.867 1.00 77.06 187 LYS A C 1
ATOM 1520 O O . LYS A 1 187 ? 2.665 8.877 33.305 1.00 77.06 187 LYS A O 1
ATOM 1525 N N . PRO A 1 188 ? 4.442 9.583 34.509 1.00 76.06 188 PRO A N 1
ATOM 1526 C CA . PRO A 1 188 ? 3.971 10.959 34.597 1.00 76.06 188 PRO A CA 1
ATOM 1527 C C . PRO A 1 188 ? 3.767 11.520 33.186 1.00 76.06 188 PRO A C 1
ATOM 1529 O O . PRO A 1 188 ? 4.665 11.475 32.343 1.00 76.06 188 PRO A O 1
ATOM 1532 N N . LYS A 1 189 ? 2.558 12.021 32.903 1.00 77.25 189 LYS A N 1
ATOM 1533 C CA . LYS A 1 189 ? 2.211 12.575 31.588 1.00 77.25 189 LYS A CA 1
ATOM 1534 C C . LYS A 1 189 ? 3.135 13.755 31.288 1.00 77.25 189 LYS A C 1
ATOM 1536 O O . LYS A 1 189 ? 3.007 14.812 31.907 1.00 77.25 189 LYS A O 1
ATOM 1541 N N . ILE A 1 190 ? 4.025 13.597 30.307 1.00 79.44 190 ILE A N 1
ATOM 1542 C CA . ILE A 1 190 ? 4.854 14.695 29.801 1.00 79.44 190 ILE A CA 1
ATOM 1543 C C . ILE A 1 190 ? 3.903 15.768 29.265 1.00 79.44 190 ILE A C 1
ATOM 1545 O O . ILE A 1 190 ? 3.192 15.567 28.276 1.00 79.44 190 ILE A O 1
ATOM 1549 N N . ARG A 1 191 ? 3.844 16.913 29.952 1.00 78.88 191 ARG A N 1
ATOM 1550 C CA . ARG A 1 191 ? 3.010 18.040 29.528 1.00 78.88 191 ARG A CA 1
ATOM 1551 C C . ARG A 1 191 ? 3.545 18.529 28.187 1.00 78.88 191 ARG A C 1
ATOM 1553 O O . ARG A 1 191 ? 4.714 18.890 28.078 1.00 78.88 191 ARG A O 1
ATOM 1560 N N . LYS A 1 192 ? 2.689 18.553 27.161 1.00 80.00 192 LYS A N 1
ATOM 1561 C CA . LYS A 1 192 ? 3.043 19.128 25.857 1.00 80.00 192 LYS A CA 1
ATOM 1562 C C . LYS A 1 192 ? 3.536 20.560 26.075 1.00 80.00 192 LYS A C 1
ATOM 1564 O O . LYS A 1 192 ? 2.877 21.331 26.781 1.00 80.00 192 LYS A O 1
ATOM 1569 N N . LYS A 1 193 ? 4.677 20.918 25.478 1.00 78.31 193 LYS A N 1
ATOM 1570 C CA . LYS A 1 193 ? 5.172 22.300 25.492 1.00 78.31 193 LYS A CA 1
ATOM 1571 C C . LYS A 1 193 ? 4.070 23.189 24.912 1.00 78.31 193 LYS A C 1
ATOM 1573 O O . LYS A 1 193 ? 3.622 22.963 23.788 1.00 78.31 193 LYS A O 1
ATOM 1578 N N . LYS A 1 194 ? 3.588 24.164 25.687 1.00 75.75 194 LYS A N 1
ATOM 1579 C CA . LYS A 1 194 ? 2.648 25.164 25.174 1.00 75.75 194 LYS A CA 1
ATOM 1580 C C . LYS A 1 194 ? 3.431 26.015 24.182 1.00 75.75 194 LYS A C 1
ATOM 1582 O O . LYS A 1 194 ? 4.259 26.818 24.605 1.00 75.75 194 LYS A O 1
ATOM 1587 N N . PHE A 1 195 ? 3.203 25.824 22.885 1.00 67.38 195 PHE A N 1
ATOM 1588 C CA . PHE A 1 195 ? 3.652 26.796 21.899 1.00 67.38 195 PHE A CA 1
ATOM 1589 C C . PHE A 1 195 ? 2.930 28.105 22.239 1.00 67.38 195 PHE A C 1
ATOM 1591 O O . PHE A 1 195 ? 1.708 28.211 22.152 1.00 67.38 195 PHE A O 1
ATOM 1598 N N . ARG A 1 196 ? 3.666 29.087 22.755 1.00 72.75 196 ARG A N 1
ATOM 1599 C CA . ARG A 1 196 ? 3.148 30.448 22.827 1.00 72.75 196 ARG A CA 1
ATOM 1600 C C . ARG A 1 196 ? 3.410 31.042 21.457 1.00 72.75 196 ARG A C 1
ATOM 1602 O O . ARG A 1 196 ? 4.549 31.044 21.002 1.00 72.75 196 ARG A O 1
ATOM 1609 N N . TYR A 1 197 ? 2.358 31.485 20.774 1.00 75.19 197 TYR A N 1
ATOM 1610 C CA . TYR A 1 197 ? 2.556 32.326 19.602 1.00 75.19 197 TYR A CA 1
ATOM 1611 C C . TYR A 1 197 ? 3.403 33.529 20.014 1.00 75.19 197 TYR A C 1
ATOM 1613 O O . TYR A 1 197 ? 3.198 34.052 21.114 1.00 75.19 197 TYR A O 1
ATOM 1621 N N . LEU A 1 198 ? 4.283 33.991 19.121 1.00 72.69 198 LEU A N 1
ATOM 1622 C CA . LEU A 1 198 ? 4.921 35.291 19.295 1.00 72.69 198 LEU A CA 1
ATOM 1623 C C . LEU A 1 198 ? 3.828 36.332 19.637 1.00 72.69 198 LEU A C 1
ATOM 1625 O O . LEU A 1 198 ? 2.720 36.268 19.053 1.00 72.69 198 LEU A O 1
ATOM 1629 N N . PRO A 1 199 ? 4.077 37.243 20.598 1.00 81.94 199 PRO A N 1
ATOM 1630 C CA . PRO A 1 199 ? 3.154 38.315 20.936 1.00 81.94 199 PRO A CA 1
ATOM 1631 C C . PRO A 1 199 ? 2.720 39.072 19.676 1.00 81.94 199 PRO A C 1
ATOM 1633 O O . PRO A 1 199 ? 3.407 39.099 18.651 1.00 81.94 199 PRO A O 1
ATOM 1636 N N . LYS A 1 200 ? 1.525 39.674 19.721 1.00 79.06 200 LYS A N 1
ATOM 1637 C CA . LYS A 1 200 ? 0.925 40.350 18.553 1.00 79.06 200 LYS A CA 1
ATOM 1638 C C . LYS A 1 200 ? 1.868 41.391 17.924 1.00 79.06 200 LYS A C 1
ATOM 1640 O O . LYS A 1 200 ? 1.806 41.587 16.713 1.00 79.06 200 LYS A O 1
ATOM 1645 N N . SER A 1 201 ? 2.725 42.028 18.723 1.00 83.75 201 SER A N 1
ATOM 1646 C CA . SER A 1 201 ? 3.758 42.977 18.288 1.00 83.75 201 SER A CA 1
ATOM 1647 C C . SER A 1 201 ? 4.779 42.336 17.343 1.00 83.75 201 SER A C 1
ATOM 1649 O O . SER A 1 201 ? 4.914 42.769 16.200 1.00 83.75 201 SER A O 1
ATOM 1651 N N . GLU A 1 202 ? 5.428 41.259 17.776 1.00 85.50 202 GLU A N 1
ATOM 1652 C CA . GLU A 1 202 ? 6.434 40.519 17.001 1.00 85.50 202 GLU A CA 1
ATOM 1653 C C . GLU A 1 202 ? 5.832 39.896 15.736 1.00 85.50 202 GLU A C 1
ATOM 1655 O O . GLU A 1 202 ? 6.431 39.929 14.660 1.00 85.50 202 GLU A O 1
ATOM 1660 N N . ARG A 1 203 ? 4.581 39.419 15.819 1.00 80.62 203 ARG A N 1
ATOM 1661 C CA . ARG A 1 203 ? 3.854 38.889 14.656 1.00 80.62 203 ARG A CA 1
ATOM 1662 C C . ARG A 1 203 ? 3.623 39.959 13.586 1.00 80.62 203 ARG A C 1
ATOM 1664 O O . ARG A 1 203 ? 3.788 39.687 12.400 1.00 80.62 203 ARG A O 1
ATOM 1671 N N . LYS A 1 204 ? 3.274 41.186 13.990 1.00 85.62 204 LYS A N 1
ATOM 1672 C CA . LYS A 1 204 ? 3.124 42.321 13.064 1.00 85.62 204 LYS A CA 1
ATOM 1673 C C . LYS A 1 204 ? 4.460 42.721 12.436 1.00 85.62 204 LYS A C 1
ATOM 1675 O O . LYS A 1 204 ? 4.480 43.057 11.256 1.00 85.62 204 LYS A O 1
ATOM 1680 N N . GLN A 1 205 ? 5.559 42.672 13.189 1.00 88.31 205 GLN A N 1
ATOM 1681 C CA . GLN A 1 205 ? 6.894 42.987 12.670 1.00 88.31 205 GLN A CA 1
ATOM 1682 C C . GLN A 1 205 ? 7.358 41.969 11.624 1.00 88.31 205 GLN A C 1
ATOM 1684 O O . GLN A 1 205 ? 7.809 42.376 10.555 1.00 88.31 205 GLN A O 1
ATOM 1689 N N . MET A 1 206 ? 7.175 40.665 11.868 1.00 81.94 206 MET A N 1
ATOM 1690 C CA . MET A 1 206 ? 7.479 39.644 10.858 1.00 81.94 206 MET A CA 1
ATOM 1691 C C . MET A 1 206 ? 6.630 39.816 9.598 1.00 81.94 206 MET A C 1
ATOM 1693 O O . MET A 1 206 ? 7.186 39.813 8.508 1.00 81.94 206 MET A O 1
ATOM 1697 N N . VAL A 1 207 ? 5.319 40.052 9.733 1.00 83.44 207 VAL A N 1
ATOM 1698 C CA . VAL A 1 207 ? 4.432 40.281 8.575 1.00 83.44 207 VAL A CA 1
ATOM 1699 C C . VAL A 1 207 ? 4.855 41.510 7.765 1.00 83.44 207 VAL A C 1
ATOM 1701 O O . VAL A 1 207 ? 4.801 41.480 6.538 1.00 83.44 207 VAL A O 1
ATOM 1704 N N . LYS A 1 208 ? 5.297 42.588 8.427 1.00 86.69 208 LYS A N 1
ATOM 1705 C CA . LYS A 1 208 ? 5.862 43.759 7.741 1.00 86.69 208 LYS A CA 1
ATOM 1706 C C . LYS A 1 208 ? 7.146 43.395 6.993 1.00 86.69 208 LYS A C 1
ATOM 1708 O O . LYS A 1 208 ? 7.261 43.730 5.823 1.00 86.69 208 LYS A O 1
ATOM 1713 N N . LYS A 1 209 ? 8.055 42.654 7.634 1.00 84.38 209 LYS A N 1
ATOM 1714 C CA . LYS A 1 209 ? 9.343 42.235 7.058 1.00 84.38 209 LYS A CA 1
ATOM 1715 C C . LYS A 1 209 ? 9.195 41.265 5.879 1.00 84.38 209 LYS A C 1
ATOM 1717 O O . LYS A 1 209 ? 10.023 41.277 4.979 1.00 84.38 209 LYS A O 1
ATOM 1722 N N . THR A 1 210 ? 8.150 40.437 5.871 1.00 76.56 210 THR A N 1
ATOM 1723 C CA . THR A 1 210 ? 7.830 39.543 4.745 1.00 76.56 210 THR A CA 1
ATOM 1724 C C . THR A 1 210 ? 7.078 40.239 3.616 1.00 76.56 210 THR A C 1
ATOM 1726 O O . THR A 1 210 ? 7.105 39.738 2.506 1.00 76.56 210 THR A O 1
ATOM 1729 N N . LYS A 1 211 ? 6.365 41.341 3.892 1.00 77.31 211 LYS A N 1
ATOM 1730 C CA . LYS A 1 211 ? 5.664 42.140 2.869 1.00 77.31 211 LYS A CA 1
ATOM 1731 C C . LYS A 1 211 ? 6.553 43.189 2.208 1.00 77.31 211 LYS A C 1
ATOM 1733 O O . LYS A 1 211 ? 6.223 43.648 1.126 1.00 77.31 211 LYS A O 1
ATOM 1738 N N . SER A 1 212 ? 7.623 43.609 2.877 1.00 66.38 212 SER A N 1
ATOM 1739 C CA . SER A 1 212 ? 8.604 44.554 2.338 1.00 66.38 212 SER A CA 1
ATOM 1740 C C . SER A 1 212 ? 9.675 43.883 1.472 1.00 66.38 212 SER A C 1
ATOM 1742 O O . SER A 1 212 ? 10.699 44.501 1.200 1.00 66.38 212 SER A O 1
ATOM 1744 N N . ARG A 1 213 ? 9.500 42.605 1.140 1.00 51.38 213 ARG A N 1
ATOM 1745 C CA . ARG A 1 213 ? 10.428 41.776 0.381 1.00 51.38 213 ARG A CA 1
ATOM 1746 C C . ARG A 1 213 ? 9.656 41.142 -0.762 1.00 51.38 213 ARG A C 1
ATOM 1748 O O . ARG A 1 213 ? 10.261 41.013 -1.841 1.00 51.38 213 ARG A O 1
#

Radius of gyration: 36.87 Å; Cα contacts (8 Å, |Δi|>4): 33; chains: 1; bounding box: 64×84×103 Å